Protein AF-A0A7Z7I8M0-F1 (afdb_monomer)

Mean predicted aligned error: 13.41 Å

pLDDT: mean 80.72, std 17.25, range [36.03, 98.5]

Organism: NCBI:txid1777142

Sequence (299 aa):
MRSMTKAKLLLRYRTDRFQHVYGLTEPGARWLDDHGVDAAASVRRVADMSNPEHSLWMHFITLACEVRGLTAHTESEALQYLNRDREPGAPVKQGFITVAARNRKRILRPDVLSYEADGVTWYEIDRSKRGADREASLAALTQRIGGKIATGEVLRRVVVHAKNERIQKRALAILRAQEKASDRPHSLTDRTFREIDEGIFEVWTEIEQRRPDGRIGIENRCVGHVIVQLLPTWLPKVRLDSKNKHPLTGCLSENYLPYRRPDALGTWPRPASPLLSVVTEATSQLSLYEAMGHPSSID

Nearest PDB structures (foldseek):
  6mrk-assembly1_A  TM=4.896E-01  e=2.038E+00  Drosophila melanogaster
  3cqr-assembly1_A  TM=4.345E-01  e=2.166E+00  Arabidopsis thaliana
  2as5-assembly2_M  TM=3.573E-01  e=1.251E+00  Homo sapiens
  3u0k-assembly1_B  TM=3.781E-01  e=3.987E+00  Entacmaea quadricolor

Solvent-accessible surface area (backbone atoms only — not comparable to full-atom values): 17079 Å² total; per-residue (Å²): 107,74,64,40,39,74,69,53,26,30,47,80,44,73,47,98,84,75,45,77,49,73,18,35,19,65,64,26,15,51,56,32,42,80,69,76,37,92,54,73,58,33,36,66,65,55,71,65,54,65,57,65,67,58,54,49,51,35,52,49,44,30,50,37,29,40,33,51,74,29,56,51,26,41,41,68,54,42,47,48,61,76,45,66,89,57,60,90,91,58,82,81,70,80,51,43,47,79,37,70,34,92,94,36,83,42,66,40,70,46,45,25,43,34,49,50,97,88,26,27,38,35,30,40,78,45,80,63,87,71,50,74,68,55,50,37,42,50,59,38,52,62,61,43,48,56,34,67,36,72,88,64,52,32,31,25,34,41,37,37,34,10,69,44,70,74,47,37,54,51,57,49,51,54,50,55,51,46,25,65,53,42,80,44,97,74,58,55,86,44,65,32,42,44,76,81,49,95,46,32,27,44,30,31,34,45,40,83,41,74,43,98,87,71,47,77,44,79,44,80,40,80,44,31,39,40,37,49,43,69,47,74,80,64,56,91,74,65,61,99,51,101,82,55,83,69,79,64,79,53,44,66,91,33,53,31,53,65,49,67,52,56,72,94,75,43,71,66,59,74,63,49,63,86,73,61,63,57,52,57,57,55,52,54,53,50,56,53,54,70,70,56,69,82,79,80,79,88,129

Radius of gyration: 25.75 Å; Cα contacts (8 Å, |Δi|>4): 457; chains: 1; bounding box: 60×89×68 Å

Foldseek 3Di:
DVVCVVVVQWDWDQALVRDIDIWGAPNVQVVCVVVVHHDDGCCCVVVVCPRVVLVVLLVVQCVLQVLLVKHKDAQVRVQCVLCVPPDPPDDRDPAKDWFQFPNDTDHDTARMWIADPQWIEGEAEASDDDDSRNLSVLLRVVFQQLHGISVGTGHAEYEYAYQDPVRLVSNVVSQVVQQVVLPDDDDQSTWHWDDPDVQKIFIKGWDFDQDPVRDTDTDIDGRHIYGRDYDPPCVVVDDPDPPDPDPCAQPQVFQQPVHNDPPVVPGRDRRDDPVVVVVVVVVVVVVVVVVPDDDDDDD

Secondary structure (DSSP, 8-state):
-HHHHHTTSEEEEE-TTSPEEEEEPHHHHHHHHTTT------HHHHHS---HHHHHHHHHHHHHHHTTT-EEEEHHHHHHHHTTTPPTTPPPP--SEEEEETTEEEEE--SEEEEETTEEEEEEEE-S---HHHHHHHHHHHTTTTSB-TTS-BEEEEEEEESSHHHHHHHHHHHHHHHHHHTS---TTS-EEEEEETTEEEEEEEEEEE-TTS-EEEEEEEEEEEEEEE--TTGGG---STT-----TTSTTSTTSSS---GGG-PPPPP--TTTHHHHHHHHHHHHHHHS--PPPP-

Structure (mmCIF, N/CA/C/O backbone):
data_AF-A0A7Z7I8M0-F1
#
_entry.id   AF-A0A7Z7I8M0-F1
#
loop_
_atom_site.group_PDB
_atom_site.id
_atom_site.type_symbol
_atom_site.label_atom_id
_atom_site.label_alt_id
_atom_site.label_comp_id
_atom_site.label_asym_id
_atom_site.label_entity_id
_atom_site.label_seq_id
_atom_site.pdbx_PDB_ins_code
_atom_site.Cartn_x
_atom_site.Cartn_y
_atom_site.Cartn_z
_atom_site.occupancy
_atom_site.B_iso_or_equiv
_atom_site.auth_seq_id
_atom_site.auth_comp_id
_atom_site.auth_asym_id
_atom_site.auth_atom_id
_atom_site.pdbx_PDB_model_num
ATOM 1 N N . MET A 1 1 ? 29.106 9.860 -26.513 1.00 71.69 1 MET A N 1
ATOM 2 C CA . MET A 1 1 ? 27.844 9.724 -25.735 1.00 71.69 1 MET A CA 1
ATOM 3 C C . MET A 1 1 ? 27.212 11.051 -25.302 1.00 71.69 1 MET A C 1
ATOM 5 O O . MET A 1 1 ? 26.116 11.337 -25.755 1.00 71.69 1 MET A O 1
ATOM 9 N N . ARG A 1 2 ? 27.838 11.890 -24.457 1.00 77.50 2 ARG A N 1
ATOM 10 C CA . ARG A 1 2 ? 27.199 13.124 -23.925 1.00 77.50 2 ARG A CA 1
ATOM 11 C C . ARG A 1 2 ? 26.863 14.164 -25.014 1.00 77.50 2 ARG A C 1
ATOM 13 O O . ARG A 1 2 ? 25.772 14.727 -25.003 1.00 77.50 2 ARG A O 1
ATOM 20 N N . SER A 1 3 ? 27.773 14.359 -25.970 1.00 84.94 3 SER A N 1
ATOM 21 C CA . SER A 1 3 ? 27.574 15.171 -27.181 1.00 84.94 3 SER A CA 1
ATOM 22 C C . SER A 1 3 ? 26.455 14.622 -28.072 1.00 84.94 3 SER A C 1
ATOM 24 O O . SER A 1 3 ? 25.584 15.373 -28.488 1.00 84.94 3 SER A O 1
ATOM 26 N N . MET A 1 4 ? 26.414 13.303 -28.273 1.00 84.19 4 MET A N 1
ATOM 27 C CA . MET A 1 4 ? 25.385 12.619 -29.071 1.00 84.19 4 MET A CA 1
ATOM 28 C C . MET A 1 4 ? 23.987 12.709 -28.439 1.00 84.19 4 MET A C 1
ATOM 30 O O . MET A 1 4 ? 23.000 12.873 -29.146 1.00 84.19 4 MET A O 1
ATOM 34 N N . THR A 1 5 ? 23.887 12.674 -27.105 1.00 84.38 5 THR A N 1
ATOM 35 C CA . THR A 1 5 ? 22.625 12.957 -26.400 1.00 84.38 5 THR A CA 1
ATOM 36 C C . THR A 1 5 ? 22.202 14.419 -26.570 1.00 84.38 5 THR A C 1
ATOM 38 O O . THR A 1 5 ? 21.027 14.687 -26.802 1.00 84.38 5 THR A O 1
ATOM 41 N N . LYS A 1 6 ? 23.144 15.375 -26.504 1.00 87.44 6 LYS A N 1
ATOM 42 C CA . LYS A 1 6 ? 22.865 16.803 -26.757 1.00 87.44 6 LYS A CA 1
ATOM 43 C C . LYS A 1 6 ? 22.389 17.039 -28.197 1.00 87.44 6 LYS A C 1
ATOM 45 O O . LYS A 1 6 ? 21.473 17.823 -28.408 1.00 87.44 6 LYS A O 1
ATOM 50 N N . ALA A 1 7 ? 22.962 16.310 -29.150 1.00 88.69 7 ALA A N 1
ATOM 51 C CA . ALA A 1 7 ? 22.575 16.311 -30.558 1.00 88.69 7 ALA A CA 1
ATOM 52 C C . ALA A 1 7 ? 21.305 15.487 -30.858 1.00 88.69 7 ALA A C 1
ATOM 54 O O . ALA A 1 7 ? 20.938 15.339 -32.016 1.00 88.69 7 ALA A O 1
ATOM 55 N N . LYS A 1 8 ? 20.625 14.943 -29.834 1.00 87.88 8 LYS A N 1
ATOM 56 C CA . LYS A 1 8 ? 19.408 14.116 -29.960 1.00 87.88 8 LYS A CA 1
ATOM 57 C C . LYS A 1 8 ? 19.570 12.848 -30.819 1.00 87.88 8 LYS A C 1
ATOM 59 O O . LYS A 1 8 ? 18.573 12.280 -31.255 1.00 87.88 8 LYS A O 1
ATOM 64 N N . LEU A 1 9 ? 20.798 12.360 -31.004 1.00 88.38 9 LEU A N 1
ATOM 65 C CA . LEU A 1 9 ? 21.087 11.083 -31.678 1.00 88.38 9 LEU A CA 1
ATOM 66 C C . LEU A 1 9 ? 20.881 9.882 -30.740 1.00 88.38 9 LEU A C 1
ATOM 68 O O . LEU A 1 9 ? 20.623 8.764 -31.174 1.00 88.38 9 LEU A O 1
ATOM 72 N N . LEU A 1 10 ? 20.982 10.115 -29.429 1.00 87.56 10 LEU A N 1
ATOM 73 C CA . LEU A 1 10 ? 20.769 9.106 -28.394 1.00 87.56 10 LEU A CA 1
ATOM 74 C C . LEU A 1 10 ? 19.801 9.620 -27.330 1.00 87.56 10 LEU A C 1
ATOM 76 O O . LEU A 1 10 ? 19.957 10.740 -26.838 1.00 87.56 10 LEU A O 1
ATOM 80 N N . LEU A 1 11 ? 18.880 8.768 -26.891 1.00 81.88 11 LEU A N 1
ATOM 81 C CA . LEU A 1 11 ? 18.091 8.971 -25.683 1.00 81.88 11 LEU A CA 1
ATOM 82 C C . LEU A 1 11 ? 18.804 8.304 -24.505 1.00 81.88 11 LEU A C 1
ATOM 84 O O . LEU A 1 11 ? 19.201 7.145 -24.586 1.00 81.88 11 LEU A O 1
ATOM 88 N N . ARG A 1 12 ? 18.982 9.029 -23.399 1.00 83.31 12 ARG A N 1
ATOM 89 C CA . ARG A 1 12 ? 19.668 8.517 -22.206 1.00 83.31 12 ARG A CA 1
ATOM 90 C C . ARG A 1 12 ? 18.664 8.171 -21.114 1.00 83.31 12 ARG A C 1
ATOM 92 O O . ARG A 1 12 ? 18.029 9.071 -20.568 1.00 83.31 12 ARG A O 1
ATOM 99 N N . TYR A 1 13 ? 18.642 6.909 -20.709 1.00 76.38 13 TYR A N 1
ATOM 100 C CA . TYR A 1 13 ? 17.961 6.423 -19.516 1.00 76.38 13 TYR A CA 1
ATOM 101 C C . TYR A 1 13 ? 18.978 6.167 -18.395 1.00 76.38 13 TYR A C 1
ATOM 103 O O . TYR A 1 13 ? 20.098 5.712 -18.638 1.00 76.38 13 TYR A O 1
ATOM 111 N N . ARG A 1 14 ? 18.624 6.493 -17.150 1.00 71.19 14 ARG A N 1
ATOM 112 C CA . ARG A 1 14 ? 19.438 6.167 -15.970 1.00 71.19 14 ARG A CA 1
ATOM 113 C C . ARG A 1 14 ? 18.695 5.107 -15.173 1.00 71.19 14 ARG A C 1
ATOM 115 O O . ARG A 1 14 ? 17.587 5.369 -14.719 1.00 71.19 14 ARG A O 1
ATOM 122 N N . THR A 1 15 ? 19.307 3.940 -15.009 1.00 58.19 15 THR A N 1
ATOM 123 C CA . THR A 1 15 ? 18.732 2.859 -14.206 1.00 58.19 15 THR A CA 1
ATOM 124 C C . THR A 1 15 ? 18.847 3.182 -12.719 1.00 58.19 15 THR A C 1
ATOM 126 O O . THR A 1 15 ? 19.664 4.009 -12.295 1.00 58.19 15 THR A O 1
ATOM 129 N N . ASP A 1 16 ? 18.076 2.475 -11.899 1.00 47.78 16 ASP A N 1
ATOM 130 C CA . ASP A 1 16 ? 18.126 2.621 -10.443 1.00 47.78 16 ASP A CA 1
ATOM 131 C C . ASP A 1 16 ? 19.428 2.079 -9.817 1.00 47.78 16 ASP A C 1
ATOM 133 O O . ASP A 1 16 ? 19.676 2.305 -8.633 1.00 47.78 16 ASP A O 1
ATOM 137 N N . ARG A 1 17 ? 20.276 1.392 -10.597 1.00 48.41 17 ARG A N 1
ATOM 138 C CA . ARG A 1 17 ? 21.664 1.041 -10.233 1.00 48.41 17 ARG A CA 1
ATOM 139 C C . ARG A 1 17 ? 22.677 2.091 -10.701 1.00 48.41 17 ARG A C 1
ATOM 141 O O . ARG A 1 17 ? 23.870 1.820 -10.754 1.00 48.41 17 ARG A O 1
ATOM 148 N N . PHE A 1 18 ? 22.202 3.280 -11.074 1.00 59.53 18 PHE A N 1
ATOM 149 C CA . PHE A 1 18 ? 22.998 4.394 -11.591 1.00 59.53 18 PHE A CA 1
ATOM 150 C C . PHE A 1 18 ? 23.741 4.115 -12.904 1.00 59.53 18 PHE A C 1
ATOM 152 O O . PHE A 1 18 ? 24.613 4.894 -13.287 1.00 59.53 18 PHE A O 1
ATOM 159 N N . GLN A 1 19 ? 23.366 3.060 -13.627 1.00 66.12 19 GLN A N 1
ATOM 160 C CA . GLN A 1 19 ? 23.912 2.779 -14.950 1.00 66.12 19 GLN A CA 1
ATOM 161 C C . GLN A 1 19 ? 23.196 3.628 -16.001 1.00 66.12 19 GLN A C 1
ATOM 163 O O . GLN A 1 19 ? 22.029 3.996 -15.843 1.00 66.12 19 GLN A O 1
ATOM 168 N N . HIS A 1 20 ? 23.900 3.948 -17.082 1.00 77.44 20 HIS A N 1
ATOM 169 C CA . HIS A 1 20 ? 23.337 4.683 -18.204 1.00 77.44 20 HIS A CA 1
ATOM 170 C C . HIS A 1 20 ? 23.062 3.730 -19.362 1.00 77.44 20 HIS A C 1
ATOM 172 O O . HIS A 1 20 ? 23.985 3.131 -19.902 1.00 77.44 20 HIS A O 1
ATOM 178 N N . VAL A 1 21 ? 21.789 3.620 -19.734 1.00 76.06 21 VAL A N 1
ATOM 179 C CA . VAL A 1 21 ? 21.344 2.914 -20.937 1.00 76.06 21 VAL A CA 1
ATOM 180 C C . VAL A 1 21 ? 21.064 3.966 -21.999 1.00 76.06 21 VAL A C 1
ATOM 182 O O . VAL A 1 21 ? 20.435 4.989 -21.717 1.00 76.06 21 VAL A O 1
ATOM 185 N N . TYR A 1 22 ? 21.560 3.743 -23.209 1.00 82.75 22 TYR A N 1
ATOM 186 C CA . TYR A 1 22 ? 21.387 4.662 -24.325 1.00 82.75 22 TYR A CA 1
ATOM 187 C C . TYR A 1 22 ? 20.589 3.973 -25.424 1.00 82.75 22 TYR A C 1
ATOM 189 O O . TYR A 1 22 ? 20.992 2.922 -25.907 1.00 82.75 22 TYR A O 1
ATOM 197 N N . GLY A 1 23 ? 19.461 4.570 -25.797 1.00 82.38 23 GLY A N 1
ATOM 198 C CA . GLY A 1 23 ? 18.667 4.159 -26.949 1.00 82.38 23 GLY A CA 1
ATOM 199 C C . GLY A 1 23 ? 19.020 5.000 -28.163 1.00 82.38 23 GLY A C 1
ATOM 200 O O . GLY A 1 23 ? 19.142 6.220 -28.053 1.00 82.38 23 GLY A O 1
ATOM 201 N N . LEU A 1 24 ? 19.172 4.356 -29.312 1.00 87.75 24 LEU A N 1
ATOM 202 C CA . LEU A 1 24 ? 19.416 5.014 -30.589 1.00 87.75 24 LEU A CA 1
ATOM 203 C C . LEU A 1 24 ? 18.117 5.642 -31.103 1.00 87.75 24 LEU A C 1
ATOM 205 O O . LEU A 1 24 ? 17.107 4.946 -31.234 1.00 87.75 24 LEU A O 1
ATOM 209 N N . THR A 1 25 ? 18.117 6.953 -31.344 1.00 86.94 25 THR A N 1
ATOM 210 C CA . THR A 1 25 ? 16.943 7.672 -31.866 1.00 86.94 25 THR A CA 1
ATOM 211 C C . THR A 1 25 ? 16.801 7.466 -33.370 1.00 86.94 25 THR A C 1
ATOM 213 O O . THR A 1 25 ? 17.745 7.031 -34.019 1.00 86.94 25 THR A O 1
ATOM 216 N N . GLU A 1 26 ? 15.639 7.785 -33.946 1.00 84.81 26 GLU A N 1
ATOM 217 C CA . GLU A 1 26 ? 15.485 7.810 -35.409 1.00 84.81 26 GLU A CA 1
ATOM 218 C C . GLU A 1 26 ? 16.520 8.731 -36.088 1.00 84.81 26 GLU A C 1
ATOM 220 O O . GLU A 1 26 ? 17.179 8.270 -37.018 1.00 84.81 26 GLU A O 1
ATOM 225 N N . PRO A 1 27 ? 16.774 9.968 -35.601 1.00 88.38 27 PRO A N 1
ATOM 226 C CA . PRO A 1 27 ? 17.900 10.773 -36.076 1.00 88.38 27 PRO A CA 1
ATOM 227 C C . PRO A 1 27 ? 19.269 10.103 -35.914 1.00 88.38 27 PRO A C 1
ATOM 229 O O . PRO A 1 27 ? 20.127 10.258 -36.773 1.00 88.38 27 PRO A O 1
ATOM 232 N N . GLY A 1 28 ? 19.490 9.365 -34.821 1.00 89.56 28 GLY A N 1
ATOM 233 C CA . GLY A 1 28 ? 20.740 8.640 -34.589 1.00 89.56 28 GLY A CA 1
ATOM 234 C C . GLY A 1 28 ? 20.948 7.462 -35.536 1.00 89.56 28 GLY A C 1
ATOM 235 O O . GLY A 1 28 ? 22.068 7.241 -35.978 1.00 89.56 28 GLY A O 1
ATOM 236 N N . ALA A 1 29 ? 19.879 6.734 -35.857 1.00 87.94 29 ALA A N 1
ATOM 237 C CA . ALA A 1 29 ? 19.892 5.647 -36.827 1.00 87.94 29 ALA A CA 1
ATOM 238 C C . ALA A 1 29 ? 20.196 6.163 -38.237 1.00 87.94 29 ALA A C 1
ATOM 240 O O . ALA A 1 29 ? 21.111 5.657 -38.870 1.00 87.94 29 ALA A O 1
ATOM 241 N N . ARG A 1 30 ? 19.528 7.241 -38.671 1.00 88.00 30 ARG A N 1
ATOM 242 C CA . ARG A 1 30 ? 19.831 7.891 -39.959 1.00 88.00 30 ARG A CA 1
ATOM 243 C C . ARG A 1 30 ? 21.262 8.414 -40.025 1.00 88.00 30 ARG A C 1
ATOM 245 O O . ARG A 1 30 ? 21.937 8.201 -41.013 1.00 88.00 30 ARG A O 1
ATOM 252 N N . TRP A 1 31 ? 21.749 9.031 -38.946 1.00 91.81 31 TRP A N 1
ATOM 253 C CA . TRP A 1 31 ? 23.135 9.498 -38.894 1.00 91.81 31 TRP A CA 1
ATOM 254 C C . TRP A 1 31 ? 24.143 8.351 -39.055 1.00 91.81 31 TRP A C 1
ATOM 256 O O . TRP A 1 31 ? 25.182 8.551 -39.669 1.00 91.81 31 TRP A O 1
ATOM 266 N N . LEU A 1 32 ? 23.861 7.164 -38.507 1.00 88.81 32 LEU A N 1
ATOM 267 C CA . LEU A 1 32 ? 24.715 5.985 -38.688 1.00 88.81 32 LEU A CA 1
ATOM 268 C C . LEU A 1 32 ? 24.636 5.435 -40.116 1.00 88.81 32 LEU A C 1
ATOM 270 O O . LEU A 1 32 ? 25.679 5.117 -40.684 1.00 88.81 32 LEU A O 1
ATOM 274 N N . ASP A 1 33 ? 23.439 5.406 -40.698 1.00 89.44 33 ASP A N 1
ATOM 275 C CA . ASP A 1 33 ? 23.203 4.979 -42.080 1.00 89.44 33 ASP A CA 1
ATOM 276 C C . ASP A 1 33 ? 23.952 5.878 -43.082 1.00 89.44 33 ASP A C 1
ATOM 278 O O . ASP A 1 33 ? 24.709 5.388 -43.918 1.00 89.44 33 ASP A O 1
ATOM 282 N N . ASP A 1 34 ? 23.894 7.202 -42.884 1.00 90.12 34 ASP A N 1
ATOM 283 C CA . ASP A 1 34 ? 24.659 8.200 -43.653 1.00 90.12 34 ASP A CA 1
ATOM 284 C C . ASP A 1 34 ? 26.186 7.981 -43.575 1.00 90.12 34 ASP A C 1
ATOM 286 O O . ASP A 1 34 ? 26.937 8.460 -44.424 1.00 90.12 34 ASP A O 1
ATOM 290 N N . HIS A 1 35 ? 26.660 7.266 -42.549 1.00 90.12 35 HIS A N 1
ATOM 291 C CA . HIS A 1 35 ? 28.070 6.926 -42.337 1.00 90.12 35 HIS A CA 1
ATOM 292 C C . HIS A 1 35 ? 28.366 5.438 -42.605 1.00 90.12 35 HIS A C 1
ATOM 294 O O . HIS A 1 35 ? 29.405 4.930 -42.178 1.00 90.12 35 HIS A O 1
ATOM 300 N N . GLY A 1 36 ? 27.479 4.742 -43.325 1.00 87.06 36 GLY A N 1
ATOM 301 C CA . GLY A 1 36 ? 27.677 3.369 -43.796 1.00 87.06 36 GLY A CA 1
ATOM 302 C C . GLY A 1 36 ? 27.457 2.286 -42.738 1.00 87.06 36 GLY A C 1
ATOM 303 O O . GLY A 1 36 ? 27.938 1.165 -42.905 1.00 87.06 36 GLY A O 1
ATOM 304 N N . VAL A 1 37 ? 26.767 2.605 -41.640 1.00 85.94 37 VAL A N 1
ATOM 305 C CA . VAL A 1 37 ? 26.436 1.661 -40.567 1.00 85.94 37 VAL A CA 1
ATOM 306 C C . VAL A 1 37 ? 24.924 1.465 -40.517 1.00 85.94 37 VAL A C 1
ATOM 308 O O . VAL A 1 37 ? 24.205 2.321 -40.003 1.00 85.94 37 VAL A O 1
ATOM 311 N N . ASP A 1 38 ? 24.454 0.309 -40.987 1.00 82.88 38 ASP A N 1
ATOM 312 C CA . ASP A 1 38 ? 23.041 -0.067 -40.888 1.00 82.88 38 ASP A CA 1
ATOM 313 C C . ASP A 1 38 ? 22.619 -0.159 -39.412 1.00 82.88 38 ASP A C 1
ATOM 315 O O . ASP A 1 38 ? 23.195 -0.904 -38.608 1.00 82.88 38 ASP A O 1
ATOM 319 N N . ALA A 1 39 ? 21.637 0.656 -39.031 1.00 81.12 39 ALA A N 1
ATOM 320 C CA . ALA A 1 39 ? 21.185 0.777 -37.659 1.00 81.12 39 ALA A CA 1
ATOM 321 C C . ALA A 1 39 ? 19.683 1.063 -37.582 1.00 81.12 39 ALA A C 1
ATOM 323 O O . ALA A 1 39 ? 19.137 1.896 -38.298 1.00 81.12 39 ALA A O 1
ATOM 324 N N . ALA A 1 40 ? 19.012 0.436 -36.613 1.00 80.25 40 ALA A N 1
ATOM 325 C CA . ALA A 1 40 ? 17.595 0.653 -36.346 1.00 80.25 40 ALA A CA 1
ATOM 326 C C . ALA A 1 40 ? 17.375 1.465 -35.062 1.00 80.25 40 ALA A C 1
ATOM 328 O O . ALA A 1 40 ? 18.029 1.248 -34.035 1.00 80.25 40 ALA A O 1
ATOM 329 N N . ALA A 1 41 ? 16.394 2.369 -35.089 1.00 78.56 41 ALA A N 1
ATOM 330 C CA . ALA A 1 41 ? 16.003 3.131 -33.910 1.00 78.56 41 ALA A CA 1
ATOM 331 C C . ALA A 1 41 ? 15.534 2.191 -32.780 1.00 78.56 41 ALA A C 1
ATOM 333 O O . ALA A 1 41 ? 14.645 1.359 -32.952 1.00 78.56 41 ALA A O 1
ATOM 334 N N . SER A 1 42 ? 16.110 2.354 -31.589 1.00 69.44 42 SER A N 1
ATOM 335 C CA . SER A 1 42 ? 15.793 1.581 -30.378 1.00 69.44 42 SER A CA 1
ATOM 336 C C . SER A 1 42 ? 15.139 2.429 -29.284 1.00 69.44 42 SER A C 1
ATOM 338 O O . SER A 1 42 ? 14.906 1.944 -28.177 1.00 69.44 42 SER A O 1
ATOM 340 N N . VAL A 1 43 ? 14.784 3.685 -29.590 1.00 57.88 43 VAL A N 1
ATOM 341 C CA . VAL A 1 43 ? 14.108 4.596 -28.651 1.00 57.88 43 VAL A CA 1
ATOM 342 C C . VAL A 1 43 ? 12.809 4.034 -28.112 1.00 57.88 43 VAL A C 1
ATOM 344 O O . VAL A 1 43 ? 12.607 4.178 -26.916 1.00 57.88 43 VAL A O 1
ATOM 347 N N . ARG A 1 44 ? 11.965 3.379 -28.923 1.00 52.72 44 ARG A N 1
ATOM 348 C CA . ARG A 1 44 ? 10.748 2.727 -28.404 1.00 52.72 44 ARG A CA 1
ATOM 349 C C . ARG A 1 44 ? 11.109 1.735 -27.306 1.00 52.72 44 ARG A C 1
ATOM 351 O O . ARG A 1 44 ? 10.716 1.931 -26.173 1.00 52.72 44 ARG A O 1
ATOM 358 N N . ARG A 1 45 ? 12.032 0.806 -27.571 1.00 53.38 45 ARG A N 1
ATOM 359 C CA . ARG A 1 45 ? 12.491 -0.176 -26.573 1.00 53.38 45 ARG A CA 1
ATOM 360 C C . ARG A 1 45 ? 13.062 0.473 -25.310 1.00 53.38 45 ARG A C 1
ATOM 362 O O . ARG A 1 45 ? 12.801 -0.029 -24.234 1.00 53.38 45 ARG A O 1
ATOM 369 N N . VAL A 1 46 ? 13.803 1.579 -25.416 1.00 47.34 46 VAL A N 1
ATOM 370 C CA . VAL A 1 46 ? 14.406 2.273 -24.256 1.00 47.34 46 VAL A CA 1
ATOM 371 C C . VAL A 1 46 ? 13.428 3.199 -23.520 1.00 47.34 46 VAL A C 1
ATOM 373 O O . VAL A 1 46 ? 13.568 3.396 -22.315 1.00 47.34 46 VAL A O 1
ATOM 376 N N . ALA A 1 47 ? 12.437 3.761 -24.210 1.00 49.28 47 ALA A N 1
ATOM 377 C CA . ALA A 1 47 ? 11.351 4.540 -23.617 1.00 49.28 47 ALA A CA 1
ATOM 378 C C . ALA A 1 47 ? 10.298 3.630 -22.959 1.00 49.28 47 ALA A C 1
ATOM 380 O O . ALA A 1 47 ? 9.773 3.976 -21.903 1.00 49.28 47 ALA A O 1
ATOM 381 N N . ASP A 1 48 ? 10.082 2.451 -23.543 1.00 46.47 48 ASP A N 1
ATOM 382 C CA . ASP A 1 48 ? 9.198 1.378 -23.080 1.00 46.47 48 ASP A CA 1
ATOM 383 C C . ASP A 1 48 ? 9.879 0.471 -22.042 1.00 46.47 48 ASP A C 1
ATOM 385 O O . ASP A 1 48 ? 9.261 -0.467 -21.543 1.00 46.47 48 ASP A O 1
ATOM 389 N N . MET A 1 49 ? 11.141 0.739 -21.671 1.00 47.56 49 MET A N 1
ATOM 390 C CA . MET A 1 49 ? 11.785 0.098 -20.522 1.00 47.56 49 MET A CA 1
ATOM 391 C C . MET A 1 49 ? 11.098 0.565 -19.229 1.00 47.56 49 MET A C 1
ATOM 393 O O . MET A 1 49 ? 11.598 1.413 -18.483 1.00 47.56 49 MET A O 1
ATOM 397 N N . SER A 1 50 ? 9.945 -0.039 -18.928 1.00 47.91 50 SER A N 1
ATOM 398 C CA . SER A 1 50 ? 9.444 -0.200 -17.568 1.00 47.91 50 SER A CA 1
ATOM 399 C C . SER A 1 50 ? 10.587 -0.776 -16.748 1.00 47.91 50 SER A C 1
ATOM 401 O O . SER A 1 50 ? 11.201 -1.758 -17.164 1.00 47.91 50 SER A O 1
ATOM 403 N N . ASN A 1 51 ? 10.946 -0.125 -15.637 1.00 53.06 51 ASN A N 1
ATOM 404 C CA . ASN A 1 51 ? 12.124 -0.534 -14.881 1.00 53.06 51 ASN A CA 1
ATOM 405 C C . ASN A 1 51 ? 12.007 -2.025 -14.535 1.00 53.06 51 ASN A C 1
ATOM 407 O O . ASN A 1 51 ? 11.152 -2.361 -13.709 1.00 53.06 51 ASN A O 1
ATOM 411 N N . PRO A 1 52 ? 12.872 -2.888 -15.096 1.00 59.69 52 PRO A N 1
ATOM 412 C CA . PRO A 1 52 ? 12.770 -4.325 -14.890 1.00 59.69 52 PRO A CA 1
ATOM 413 C C . PRO A 1 52 ? 12.859 -4.680 -13.407 1.00 59.69 52 PRO A C 1
ATOM 415 O O . PRO A 1 52 ? 12.268 -5.657 -12.975 1.00 59.69 52 PRO A O 1
ATOM 418 N N . GLU A 1 53 ? 13.530 -3.854 -12.598 1.00 70.25 53 GLU A N 1
ATOM 419 C CA . GLU A 1 53 ? 13.604 -4.050 -11.155 1.00 70.25 53 GLU A CA 1
ATOM 420 C C . GLU A 1 53 ? 12.266 -3.781 -10.446 1.00 70.25 53 GLU A C 1
ATOM 422 O O . GLU A 1 53 ? 11.903 -4.530 -9.548 1.00 70.25 53 GLU A O 1
ATOM 427 N N . HIS A 1 54 ? 11.512 -2.748 -10.844 1.00 76.81 54 HIS A N 1
ATOM 428 C CA . HIS A 1 54 ? 10.195 -2.457 -10.252 1.00 76.81 54 HIS A CA 1
ATOM 429 C C . HIS A 1 54 ? 9.202 -3.563 -10.579 1.00 76.81 54 HIS A C 1
ATOM 431 O O . HIS A 1 54 ? 8.551 -4.095 -9.686 1.00 76.81 54 HIS A O 1
ATOM 437 N N . SER A 1 55 ? 9.151 -3.949 -11.855 1.00 78.81 55 SER A N 1
ATOM 438 C CA . SER A 1 55 ? 8.318 -5.057 -12.306 1.00 78.81 55 SER A CA 1
ATOM 439 C C . SER A 1 55 ? 8.717 -6.353 -11.605 1.00 78.81 55 SER A C 1
ATOM 441 O O . SER A 1 55 ? 7.842 -7.074 -11.146 1.00 78.81 55 SER A O 1
ATOM 443 N N . LEU A 1 56 ? 10.013 -6.635 -11.443 1.00 82.31 56 LEU A N 1
ATOM 444 C CA . LEU A 1 56 ? 10.471 -7.817 -10.712 1.00 82.31 56 LEU A CA 1
ATOM 445 C C . LEU A 1 56 ? 9.980 -7.821 -9.258 1.00 82.31 56 LEU A C 1
ATOM 447 O O . LEU A 1 56 ? 9.475 -8.841 -8.802 1.00 82.31 56 LEU A O 1
ATOM 451 N N . TRP A 1 57 ? 10.068 -6.695 -8.544 1.00 86.06 57 TRP A N 1
ATOM 452 C CA . TRP A 1 57 ? 9.546 -6.606 -7.176 1.00 86.06 57 TRP A CA 1
ATOM 453 C C . TRP A 1 57 ? 8.025 -6.755 -7.114 1.00 86.06 57 TRP A C 1
ATOM 455 O O . TRP A 1 57 ? 7.520 -7.410 -6.209 1.00 86.06 57 TRP A O 1
ATOM 465 N N . MET A 1 58 ? 7.300 -6.207 -8.087 1.00 88.88 58 MET A N 1
ATOM 466 C CA . MET A 1 58 ? 5.847 -6.341 -8.193 1.00 88.88 58 MET A CA 1
ATOM 467 C C . MET A 1 58 ? 5.424 -7.806 -8.356 1.00 88.88 58 MET A C 1
ATOM 469 O O . MET A 1 58 ? 4.601 -8.302 -7.587 1.00 88.88 58 MET A O 1
ATOM 473 N N . HIS A 1 59 ? 6.044 -8.533 -9.288 1.00 89.44 59 HIS A N 1
ATOM 474 C CA . HIS A 1 59 ? 5.775 -9.963 -9.464 1.00 89.44 59 HIS A CA 1
ATOM 475 C C . HIS A 1 59 ? 6.237 -10.774 -8.249 1.00 89.44 59 HIS A C 1
A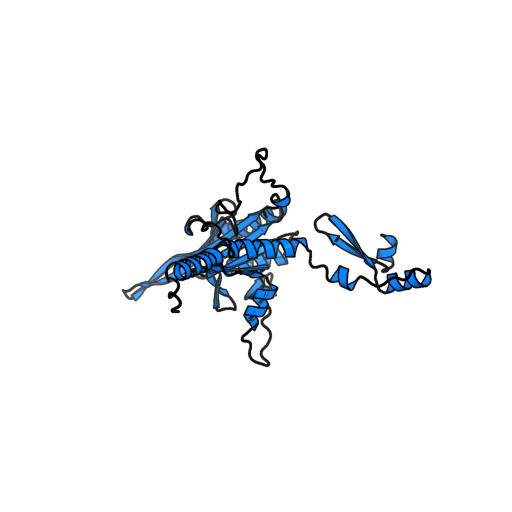TOM 477 O O . HIS A 1 59 ? 5.525 -11.669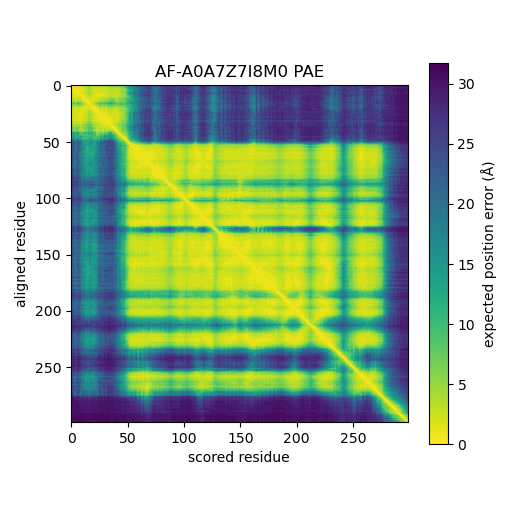 -7.812 1.00 89.44 59 HIS A O 1
ATOM 483 N N . PHE A 1 60 ? 7.382 -10.437 -7.647 1.00 88.50 60 PHE A N 1
ATOM 484 C CA . PHE A 1 60 ? 7.860 -11.103 -6.434 1.00 88.50 60 PHE A CA 1
ATOM 485 C C . PHE A 1 60 ? 6.863 -10.987 -5.274 1.00 88.50 60 PHE A C 1
ATOM 487 O O . PHE A 1 60 ? 6.572 -11.987 -4.627 1.00 88.50 60 PHE A O 1
ATOM 494 N N . ILE A 1 61 ? 6.319 -9.792 -5.018 1.00 92.19 61 ILE A N 1
ATOM 495 C CA . ILE A 1 61 ? 5.311 -9.594 -3.967 1.00 92.19 61 ILE A CA 1
ATOM 496 C C . ILE A 1 61 ? 4.007 -10.320 -4.309 1.00 92.19 61 ILE A C 1
ATOM 498 O O . ILE A 1 61 ? 3.424 -10.942 -3.427 1.00 92.19 61 ILE A O 1
ATOM 502 N N . THR A 1 62 ? 3.586 -10.304 -5.576 1.00 94.00 62 THR A N 1
ATOM 503 C CA . THR A 1 62 ? 2.404 -11.054 -6.040 1.00 94.00 62 THR A CA 1
ATOM 504 C C . THR A 1 62 ? 2.565 -12.549 -5.754 1.00 94.00 62 THR A C 1
ATOM 506 O O . THR A 1 62 ? 1.743 -13.129 -5.051 1.00 94.00 62 THR A O 1
ATOM 509 N N . LEU A 1 63 ? 3.692 -13.144 -6.158 1.00 90.50 63 LEU A N 1
ATOM 510 C CA . LEU A 1 63 ? 4.015 -14.543 -5.866 1.00 90.50 63 LEU A CA 1
ATOM 511 C C . LEU A 1 63 ? 4.100 -14.810 -4.358 1.00 90.50 63 LEU A C 1
ATOM 513 O O . LEU A 1 63 ? 3.624 -15.837 -3.889 1.00 90.50 63 LEU A O 1
ATOM 517 N N . ALA A 1 64 ? 4.678 -13.890 -3.578 1.00 89.88 64 ALA A N 1
ATOM 518 C CA . ALA A 1 64 ? 4.748 -14.016 -2.124 1.00 89.88 64 ALA A CA 1
ATOM 519 C C . ALA A 1 64 ? 3.357 -14.035 -1.465 1.00 89.88 64 ALA A C 1
ATOM 521 O O . ALA A 1 64 ? 3.179 -14.706 -0.451 1.00 89.88 64 ALA A O 1
ATOM 522 N N . CYS A 1 65 ? 2.376 -13.325 -2.025 1.00 92.56 65 CYS A N 1
ATOM 523 C CA . CYS A 1 65 ? 0.977 -13.423 -1.612 1.00 92.56 65 CYS A CA 1
ATOM 524 C C . CYS A 1 65 ? 0.383 -14.791 -1.986 1.00 92.56 65 CYS A C 1
ATOM 526 O O . CYS A 1 65 ? -0.208 -15.454 -1.135 1.00 92.56 65 CYS A O 1
ATOM 528 N N . GLU A 1 66 ? 0.576 -15.238 -3.226 1.00 91.19 66 GLU A N 1
ATOM 529 C CA . GLU A 1 66 ? 0.001 -16.488 -3.743 1.00 91.19 66 GLU A CA 1
ATOM 530 C C . GLU A 1 66 ? 0.511 -17.728 -3.011 1.00 91.19 66 GLU A C 1
ATOM 532 O O . GLU A 1 66 ? -0.281 -18.576 -2.606 1.00 91.19 66 GLU A O 1
ATOM 537 N N . VAL A 1 67 ? 1.817 -17.813 -2.731 1.00 86.88 67 VAL A N 1
ATOM 538 C CA . VAL A 1 67 ? 2.376 -18.936 -1.953 1.00 86.88 67 VAL A CA 1
ATOM 539 C C . VAL A 1 67 ? 1.850 -18.972 -0.516 1.00 86.88 67 VAL A C 1
ATOM 541 O O . VAL A 1 67 ? 1.936 -20.009 0.137 1.00 86.88 67 VAL A O 1
ATOM 544 N N . ARG A 1 68 ? 1.300 -17.860 -0.008 1.00 87.62 68 ARG A N 1
ATOM 545 C CA . ARG A 1 68 ? 0.610 -17.772 1.292 1.00 87.62 68 ARG A CA 1
ATOM 546 C C . ARG A 1 68 ? -0.896 -18.040 1.191 1.00 87.62 68 ARG A C 1
ATOM 548 O O . ARG A 1 68 ? -1.594 -17.888 2.190 1.00 87.62 68 ARG A O 1
ATOM 555 N N . GLY A 1 69 ? -1.386 -18.435 0.016 1.00 88.56 69 GLY A N 1
ATOM 556 C CA . GLY A 1 69 ? -2.791 -18.750 -0.238 1.00 88.56 69 GLY A CA 1
ATOM 557 C C . GLY A 1 69 ? -3.673 -17.530 -0.499 1.00 88.56 69 GLY A C 1
ATOM 558 O O . GLY A 1 69 ? -4.893 -17.643 -0.414 1.00 88.56 69 GLY A O 1
ATOM 559 N N . LEU A 1 70 ? -3.092 -16.363 -0.787 1.00 92.75 70 LEU A N 1
ATOM 560 C CA . LEU A 1 70 ? -3.863 -15.171 -1.134 1.00 92.75 70 LEU A CA 1
ATOM 561 C C . LEU A 1 70 ? -4.068 -15.075 -2.643 1.00 92.75 70 LEU A C 1
ATOM 563 O O . LEU A 1 70 ? -3.174 -15.394 -3.421 1.00 92.75 70 LEU A O 1
ATOM 567 N N . THR A 1 71 ? -5.206 -14.526 -3.060 1.00 95.00 71 THR A N 1
ATOM 568 C CA . THR A 1 71 ? -5.342 -14.019 -4.432 1.00 95.00 71 THR A CA 1
ATOM 569 C C . THR A 1 71 ? -4.645 -12.667 -4.516 1.00 95.00 71 THR A C 1
ATOM 571 O O . THR A 1 71 ? -4.906 -11.792 -3.686 1.00 95.00 71 THR A O 1
ATOM 574 N N . ALA A 1 72 ? -3.763 -12.484 -5.496 1.00 96.19 72 ALA A N 1
ATOM 575 C CA . ALA A 1 72 ? -3.075 -11.223 -5.722 1.00 96.19 72 ALA A CA 1
ATOM 576 C C . ALA A 1 72 ? -2.957 -10.904 -7.213 1.00 96.19 72 ALA A C 1
ATOM 578 O O . ALA A 1 72 ? -2.916 -11.795 -8.053 1.00 96.19 72 ALA A O 1
ATOM 579 N N . HIS A 1 73 ? -2.906 -9.614 -7.526 1.00 95.00 73 HIS A N 1
ATOM 580 C CA . HIS A 1 73 ? -2.819 -9.101 -8.886 1.00 95.00 73 HIS A CA 1
ATOM 581 C C . HIS A 1 73 ? -1.807 -7.962 -8.944 1.00 95.00 73 HIS A C 1
ATOM 583 O O . HIS A 1 73 ? -1.817 -7.067 -8.093 1.00 95.00 73 HIS A O 1
ATOM 589 N N . THR A 1 74 ? -0.974 -7.954 -9.979 1.00 93.88 74 THR A N 1
ATOM 590 C CA . THR A 1 74 ? -0.177 -6.779 -10.357 1.00 93.88 74 THR A CA 1
ATOM 591 C C . THR A 1 74 ? -1.086 -5.613 -10.769 1.00 93.88 74 THR A C 1
ATOM 593 O O . THR A 1 74 ? -2.267 -5.819 -11.052 1.00 93.88 74 THR A O 1
ATOM 596 N N . GLU A 1 75 ? -0.563 -4.382 -10.868 1.00 89.31 75 GLU A N 1
ATOM 597 C CA . GLU A 1 75 ? -1.349 -3.208 -11.307 1.00 89.31 75 GLU A CA 1
ATOM 598 C C . GLU A 1 75 ? -2.163 -3.500 -12.580 1.00 89.31 75 GLU A C 1
ATOM 600 O O . GLU A 1 75 ? -3.354 -3.188 -12.659 1.00 89.31 75 GLU A O 1
ATOM 605 N N . SER A 1 76 ? -1.520 -4.106 -13.582 1.00 85.69 76 SER A N 1
ATOM 606 C CA . SER A 1 76 ? -2.135 -4.348 -14.890 1.00 85.69 76 SER A CA 1
ATOM 607 C C . SER A 1 76 ? -3.258 -5.380 -14.808 1.00 85.69 76 SER A C 1
ATOM 609 O O . SER A 1 76 ? -4.342 -5.138 -15.337 1.00 85.69 76 SER A O 1
ATOM 611 N N . GLU A 1 77 ? -3.033 -6.489 -14.107 1.00 90.94 77 GLU A N 1
ATOM 612 C CA . GLU A 1 77 ? -4.042 -7.534 -13.890 1.00 90.94 77 GLU A CA 1
ATOM 613 C C . GLU A 1 77 ? -5.205 -7.008 -13.046 1.00 90.94 77 GLU A C 1
ATOM 615 O O . GLU A 1 77 ? -6.368 -7.235 -13.375 1.00 90.94 77 GLU A O 1
ATOM 620 N N . ALA A 1 78 ? -4.913 -6.219 -12.010 1.00 91.81 78 ALA A N 1
ATOM 621 C CA . ALA A 1 78 ? -5.928 -5.611 -11.164 1.00 91.81 78 ALA A CA 1
ATOM 622 C C . ALA A 1 78 ? -6.810 -4.646 -11.979 1.00 91.81 78 ALA A C 1
ATOM 624 O O . ALA A 1 78 ? -8.034 -4.653 -11.842 1.00 91.81 78 ALA A O 1
ATOM 625 N N . LEU A 1 79 ? -6.224 -3.828 -12.863 1.00 89.62 79 LEU A N 1
ATOM 626 C CA . LEU A 1 79 ? -6.984 -2.938 -13.749 1.00 89.62 79 LEU A CA 1
ATOM 627 C C . LEU A 1 79 ? -7.824 -3.698 -14.781 1.00 89.62 79 LEU A C 1
ATOM 629 O O . LEU A 1 79 ? -8.929 -3.249 -15.100 1.00 89.62 79 LEU A O 1
ATOM 633 N N . GLN A 1 80 ? -7.318 -4.818 -15.303 1.00 90.12 80 GLN A N 1
ATOM 634 C CA . GLN A 1 80 ? -8.087 -5.703 -16.180 1.00 90.12 80 GLN A CA 1
ATOM 635 C C . GLN A 1 80 ? -9.282 -6.285 -15.425 1.00 90.12 80 GLN A C 1
ATOM 637 O O . GLN A 1 80 ? -10.411 -6.151 -15.892 1.00 90.12 80 GLN A O 1
ATOM 642 N N . TYR A 1 81 ? -9.056 -6.819 -14.223 1.00 89.81 81 TYR A N 1
ATOM 643 C CA . TYR A 1 81 ? -10.108 -7.339 -13.352 1.00 89.81 81 TYR A CA 1
ATOM 644 C C . TYR A 1 81 ? -11.170 -6.275 -13.036 1.00 89.81 81 TYR A C 1
ATOM 646 O O . TYR A 1 81 ? -12.362 -6.506 -13.220 1.00 89.81 81 TYR A O 1
ATOM 654 N N . LEU A 1 82 ? -10.745 -5.058 -12.674 1.00 91.56 82 LEU A N 1
ATOM 655 C CA . LEU A 1 82 ? -11.625 -3.921 -12.376 1.00 91.56 82 LEU A CA 1
ATOM 656 C C . LEU A 1 82 ? -12.554 -3.535 -13.543 1.00 91.56 82 LEU A C 1
ATOM 658 O O . LEU A 1 82 ? -13.612 -2.938 -13.322 1.00 91.56 82 LEU A O 1
ATOM 662 N N . ASN A 1 83 ? -12.142 -3.827 -14.777 1.00 90.75 83 ASN A N 1
ATOM 663 C CA . ASN A 1 83 ? -12.857 -3.472 -16.000 1.00 90.75 83 ASN A CA 1
ATOM 664 C C . ASN A 1 83 ? -13.430 -4.687 -16.750 1.00 90.75 83 ASN A C 1
ATOM 666 O O . ASN A 1 83 ? -13.946 -4.492 -17.850 1.00 90.75 83 ASN A O 1
ATOM 670 N N . ARG A 1 84 ? -13.345 -5.904 -16.192 1.00 89.50 84 ARG A N 1
ATOM 671 C CA . ARG A 1 84 ? -13.756 -7.148 -16.863 1.00 89.50 84 ARG A CA 1
ATOM 672 C C . ARG A 1 84 ? -15.232 -7.128 -17.253 1.00 89.50 84 ARG A C 1
ATOM 674 O O . ARG A 1 84 ? -15.563 -7.378 -18.404 1.00 89.50 84 ARG A O 1
ATOM 681 N N . ASP A 1 85 ? -16.083 -6.747 -16.307 1.00 87.56 85 ASP A N 1
ATOM 682 C CA . ASP A 1 85 ? -17.543 -6.768 -16.451 1.00 87.56 85 ASP A CA 1
ATOM 683 C C . ASP A 1 85 ? -18.080 -5.361 -16.790 1.00 87.56 85 ASP A C 1
ATOM 685 O O . ASP A 1 85 ? -19.142 -4.937 -16.339 1.00 87.56 85 ASP A O 1
ATOM 689 N N . ARG A 1 86 ? -17.284 -4.567 -17.522 1.00 90.25 86 ARG A N 1
ATOM 690 C CA . ARG A 1 86 ? -17.653 -3.201 -17.903 1.00 90.25 86 ARG A CA 1
ATOM 691 C C . ARG A 1 86 ? -18.630 -3.230 -19.076 1.00 90.25 86 ARG A C 1
ATOM 693 O O . ARG A 1 86 ? -18.290 -3.727 -20.146 1.00 90.25 86 ARG A O 1
ATOM 700 N N . GLU A 1 87 ? -19.771 -2.571 -18.902 1.00 88.12 87 GLU A N 1
ATOM 701 C CA . GLU A 1 87 ? -20.754 -2.375 -19.969 1.00 88.12 87 GLU A CA 1
ATOM 702 C C . GLU A 1 87 ? -20.140 -1.745 -21.238 1.00 88.12 87 GLU A C 1
ATOM 704 O O . GLU A 1 87 ? -19.298 -0.832 -21.145 1.00 88.12 87 GLU A O 1
ATOM 709 N N . PRO A 1 88 ? -20.567 -2.176 -22.439 1.00 85.75 88 PRO A N 1
ATOM 710 C CA . PRO A 1 88 ? -20.177 -1.538 -23.689 1.00 85.75 88 PRO A CA 1
ATOM 711 C C . PRO A 1 88 ? -20.482 -0.032 -23.668 1.00 85.75 88 PRO A C 1
ATOM 713 O O . PRO A 1 88 ? -21.591 0.394 -23.367 1.00 85.75 88 PRO A O 1
ATOM 716 N N . GLY A 1 89 ? -19.479 0.796 -23.971 1.00 86.56 89 GLY A N 1
ATOM 717 C CA . GLY A 1 89 ? -19.607 2.260 -23.974 1.00 86.56 89 GLY A CA 1
ATOM 718 C C . GLY A 1 89 ? -19.432 2.950 -22.614 1.00 86.56 89 GLY A C 1
ATOM 719 O O . GLY A 1 89 ? -19.252 4.168 -22.583 1.00 86.56 89 GLY A O 1
ATOM 720 N N . ALA A 1 90 ? -19.397 2.217 -21.496 1.00 87.94 90 ALA A N 1
ATOM 721 C CA . ALA A 1 90 ? -19.094 2.813 -20.195 1.00 87.94 90 ALA A CA 1
ATOM 722 C C . ALA A 1 90 ? -17.610 3.240 -20.094 1.00 87.94 90 ALA A C 1
ATOM 724 O O . ALA A 1 90 ? -16.729 2.579 -20.659 1.00 87.94 90 ALA A O 1
ATOM 725 N N . PRO A 1 91 ? -17.296 4.331 -19.361 1.00 88.06 91 PRO A N 1
ATOM 726 C CA . PRO A 1 91 ? -15.929 4.824 -19.237 1.00 88.06 91 PRO A CA 1
ATOM 727 C C . PRO A 1 91 ? -15.029 3.815 -18.514 1.00 88.06 91 PRO A C 1
ATOM 729 O O . PRO A 1 91 ? -15.409 3.217 -17.507 1.00 88.06 91 PRO A O 1
ATOM 732 N N . VAL A 1 92 ? -13.798 3.663 -19.008 1.00 88.31 92 VAL A N 1
ATOM 733 C CA . VAL A 1 92 ? -12.790 2.778 -18.408 1.00 88.31 92 VAL A CA 1
ATOM 734 C C . VAL A 1 92 ? -12.411 3.289 -17.019 1.00 88.31 92 VAL A C 1
ATOM 736 O O . VAL A 1 92 ? -11.940 4.423 -16.879 1.00 88.31 92 VAL A O 1
ATOM 739 N N . LYS A 1 93 ? -12.545 2.444 -15.993 1.00 89.88 93 LYS A N 1
ATOM 740 C CA . LYS A 1 93 ? -12.090 2.763 -14.638 1.00 89.88 93 LYS A CA 1
ATOM 741 C C . LYS A 1 93 ? -10.564 2.828 -14.622 1.00 89.88 93 LYS A C 1
ATOM 743 O O . LYS A 1 93 ? -9.885 1.856 -14.940 1.00 89.88 93 LYS A O 1
ATOM 748 N N . GLN A 1 94 ? -10.036 3.986 -14.230 1.00 89.44 94 GLN A N 1
ATOM 749 C CA . GLN A 1 94 ? -8.602 4.292 -14.243 1.00 89.44 94 GLN A CA 1
ATOM 750 C C . GLN A 1 94 ? -7.898 4.010 -12.905 1.00 89.44 94 GLN A C 1
ATOM 752 O O . GLN A 1 94 ? -6.774 4.466 -12.723 1.00 89.44 94 GLN A O 1
ATOM 757 N N . GLY A 1 95 ? -8.532 3.329 -11.952 1.00 91.81 95 GLY A N 1
ATOM 758 C CA . GLY A 1 95 ? -7.932 2.974 -10.664 1.00 91.81 95 GLY A CA 1
ATOM 759 C C . GLY A 1 95 ? -8.971 2.750 -9.569 1.00 91.81 95 GLY A C 1
ATOM 760 O O . GLY A 1 95 ? -10.171 2.711 -9.835 1.00 91.81 95 GLY A O 1
ATOM 761 N N . PHE A 1 96 ? -8.495 2.595 -8.336 1.00 95.12 96 PHE A N 1
ATOM 762 C CA . PHE A 1 96 ? -9.262 1.951 -7.265 1.00 95.12 96 PHE A CA 1
ATOM 763 C C . PHE A 1 96 ? -9.755 2.908 -6.188 1.00 95.12 96 PHE A C 1
ATOM 765 O O . PHE A 1 96 ? -10.804 2.679 -5.589 1.00 95.12 96 PHE A O 1
ATOM 772 N N . ILE A 1 97 ? -9.002 3.975 -5.928 1.00 95.75 97 ILE A N 1
ATOM 773 C CA . ILE A 1 97 ? -9.315 4.950 -4.886 1.00 95.75 97 ILE A CA 1
ATOM 774 C C . ILE A 1 97 ? -9.120 6.340 -5.457 1.00 95.75 97 ILE A C 1
ATOM 776 O O . ILE A 1 97 ? -8.094 6.638 -6.062 1.00 95.75 97 ILE A O 1
ATOM 780 N N . THR A 1 98 ? -10.099 7.209 -5.234 1.00 94.69 98 THR A N 1
ATOM 781 C CA . THR A 1 98 ? -9.960 8.624 -5.556 1.00 94.69 98 THR A CA 1
ATOM 782 C C . THR A 1 98 ? -9.682 9.422 -4.293 1.00 94.69 98 THR A C 1
ATOM 784 O O . THR A 1 98 ? -10.440 9.335 -3.330 1.00 94.69 98 THR A O 1
ATOM 787 N N . VAL A 1 99 ? -8.610 10.210 -4.304 1.00 92.56 99 VAL A N 1
ATOM 788 C CA . VAL A 1 99 ? -8.181 11.039 -3.173 1.00 92.56 99 VAL A CA 1
ATOM 789 C C . VAL A 1 99 ? -8.029 12.500 -3.577 1.00 92.56 99 VAL A C 1
ATOM 791 O O . VAL A 1 99 ? -7.758 12.806 -4.739 1.00 92.56 99 VAL A O 1
ATOM 794 N N . ALA A 1 100 ? -8.152 13.407 -2.611 1.00 88.25 100 ALA A N 1
ATOM 795 C CA . ALA A 1 100 ? -7.709 14.787 -2.757 1.00 88.25 100 ALA A CA 1
ATOM 796 C C . ALA A 1 100 ? -6.287 14.915 -2.188 1.00 88.25 100 ALA A C 1
ATOM 798 O O . ALA A 1 100 ? -6.079 14.763 -0.989 1.00 88.25 100 ALA A O 1
ATOM 799 N N . ALA A 1 101 ? -5.301 15.186 -3.044 1.00 81.69 101 ALA A N 1
ATOM 800 C CA . ALA A 1 101 ? -3.909 15.380 -2.646 1.00 81.69 101 ALA A CA 1
ATOM 801 C C . ALA A 1 101 ? -3.410 16.735 -3.166 1.00 81.69 101 ALA A C 1
ATOM 803 O O . ALA A 1 101 ? -3.380 16.963 -4.377 1.00 81.69 101 ALA A O 1
ATOM 804 N N . ARG A 1 102 ? -3.025 17.640 -2.252 1.00 79.00 102 ARG A N 1
ATOM 805 C CA . ARG A 1 102 ? -2.576 19.020 -2.558 1.00 79.00 102 ARG A CA 1
ATOM 806 C C . ARG A 1 102 ? -3.539 19.753 -3.508 1.00 79.00 102 ARG A C 1
ATOM 808 O O . ARG A 1 102 ? -3.124 20.276 -4.539 1.00 79.00 102 ARG A O 1
ATOM 815 N N . ASN A 1 103 ? -4.832 19.730 -3.179 1.00 75.94 103 ASN A N 1
ATOM 816 C CA . ASN A 1 103 ? -5.927 20.348 -3.944 1.00 75.94 103 ASN A CA 1
ATOM 817 C C . ASN A 1 103 ? -6.149 19.775 -5.354 1.00 75.94 103 ASN A C 1
ATOM 819 O O . ASN A 1 103 ? -6.821 20.391 -6.178 1.00 75.94 103 ASN A O 1
ATOM 823 N N . ARG A 1 104 ? -5.611 18.587 -5.651 1.00 84.50 104 ARG A N 1
ATOM 824 C CA . ARG A 1 104 ? -5.885 17.865 -6.896 1.00 84.50 104 ARG A CA 1
ATOM 825 C C . ARG A 1 104 ? -6.546 16.533 -6.593 1.00 84.50 104 ARG A C 1
ATOM 827 O O . ARG A 1 104 ? -6.057 15.763 -5.767 1.00 84.50 104 ARG A O 1
ATOM 834 N N . LYS A 1 105 ? -7.633 16.249 -7.304 1.00 90.19 105 LYS A N 1
ATOM 835 C CA . LYS A 1 105 ? -8.256 14.928 -7.312 1.00 90.19 105 LYS A CA 1
ATOM 836 C C . LYS A 1 105 ? -7.334 13.970 -8.067 1.00 90.19 105 LYS A C 1
ATOM 838 O O . LYS A 1 105 ? -6.951 14.251 -9.201 1.00 90.19 105 LYS A O 1
ATOM 843 N N . ARG A 1 106 ? -6.945 12.867 -7.435 1.00 89.69 106 ARG A N 1
ATOM 844 C CA . ARG A 1 106 ? -6.107 11.821 -8.031 1.00 89.69 106 ARG A CA 1
ATOM 845 C C . ARG A 1 106 ? -6.795 10.480 -7.904 1.00 89.69 106 ARG A C 1
ATOM 847 O O . ARG A 1 106 ? -7.325 10.163 -6.845 1.00 89.69 106 ARG A O 1
ATOM 854 N N . ILE A 1 107 ? -6.750 9.703 -8.977 1.00 91.75 107 ILE A N 1
ATOM 855 C CA . ILE A 1 107 ? -7.158 8.303 -8.973 1.00 91.75 107 ILE A CA 1
ATOM 856 C C . ILE A 1 107 ? -5.884 7.487 -8.768 1.00 91.75 107 ILE A C 1
ATOM 858 O O . ILE A 1 107 ? -4.948 7.596 -9.558 1.00 91.75 107 ILE A O 1
ATOM 862 N N . LEU A 1 108 ? -5.824 6.744 -7.669 1.00 93.81 108 LEU A N 1
ATOM 863 C CA . LEU A 1 108 ? -4.672 5.948 -7.272 1.00 93.81 108 LEU A CA 1
ATOM 864 C C . LEU A 1 108 ? -4.803 4.511 -7.777 1.00 93.81 108 LEU A C 1
ATOM 866 O O . LEU A 1 108 ? -5.913 3.983 -7.931 1.00 93.81 108 LEU A O 1
ATOM 870 N N . ARG A 1 109 ? -3.647 3.889 -8.000 1.00 93.69 109 ARG A N 1
ATOM 871 C CA . ARG A 1 109 ? -3.493 2.503 -8.436 1.00 93.69 109 ARG A CA 1
ATOM 872 C C . ARG A 1 109 ? -2.419 1.831 -7.583 1.00 93.69 109 ARG A C 1
ATOM 874 O O . ARG A 1 109 ? -1.419 2.495 -7.312 1.00 93.69 109 ARG A O 1
ATOM 881 N N . PRO A 1 110 ? -2.640 0.588 -7.146 1.00 94.38 110 PRO A N 1
ATOM 882 C CA . PRO A 1 110 ? -1.635 -0.178 -6.428 1.00 94.38 110 PRO A CA 1
ATOM 883 C C . PRO A 1 110 ? -0.574 -0.709 -7.390 1.00 94.38 110 PRO A C 1
ATOM 885 O O . PRO A 1 110 ? -0.885 -0.956 -8.553 1.00 94.38 110 PRO A O 1
ATOM 888 N N . ASP A 1 111 ? 0.633 -0.976 -6.888 1.00 93.56 111 ASP A N 1
ATOM 889 C CA . ASP A 1 111 ? 1.587 -1.816 -7.622 1.00 93.56 111 ASP A CA 1
ATOM 890 C C . ASP A 1 111 ? 1.140 -3.286 -7.576 1.00 93.56 111 ASP A C 1
ATOM 892 O O . ASP A 1 111 ? 1.162 -3.984 -8.587 1.00 93.56 111 ASP A O 1
ATOM 896 N N . VAL A 1 112 ? 0.694 -3.746 -6.401 1.00 96.75 112 VAL A N 1
ATOM 897 C CA . VAL A 1 112 ? 0.069 -5.062 -6.200 1.00 96.75 112 VAL A CA 1
ATOM 898 C C . VAL A 1 112 ? -1.167 -4.895 -5.326 1.00 96.75 112 VAL A C 1
ATOM 900 O O . VAL A 1 112 ? -1.164 -4.109 -4.376 1.00 96.75 112 VAL A O 1
ATOM 903 N N . LEU A 1 113 ? -2.219 -5.645 -5.628 1.00 97.56 113 LEU A N 1
ATOM 904 C CA . LEU A 1 113 ? -3.430 -5.735 -4.822 1.00 97.56 113 LEU A CA 1
ATOM 905 C C . LEU A 1 113 ? -3.629 -7.189 -4.400 1.00 97.56 113 LEU A C 1
ATOM 907 O O . LEU A 1 113 ? -3.633 -8.059 -5.265 1.00 97.56 113 LEU A O 1
ATOM 911 N N . SER A 1 114 ? -3.788 -7.464 -3.105 1.00 97.62 114 SER A N 1
ATOM 912 C CA . SER A 1 114 ? -4.124 -8.809 -2.622 1.00 97.62 114 SER A CA 1
ATOM 913 C C . SER A 1 114 ? -5.387 -8.820 -1.772 1.00 97.62 114 SER A C 1
ATOM 915 O O . SER A 1 114 ? -5.787 -7.801 -1.200 1.00 97.62 114 SER A O 1
ATOM 917 N N . TYR A 1 115 ? -6.019 -9.986 -1.711 1.00 96.44 115 TYR A N 1
ATOM 918 C CA . TYR A 1 115 ? -7.305 -10.194 -1.063 1.00 96.44 115 TYR A CA 1
ATOM 919 C C . TYR A 1 115 ? -7.147 -11.163 0.105 1.00 96.44 115 TYR A C 1
ATOM 921 O O . TYR A 1 115 ? -6.702 -12.298 -0.065 1.00 96.44 115 TYR A O 1
ATOM 929 N N . GLU A 1 116 ? -7.533 -10.701 1.290 1.00 93.81 116 GLU A N 1
ATOM 930 C CA . GLU A 1 116 ? -7.649 -11.496 2.511 1.00 93.81 116 GLU A CA 1
ATOM 931 C C . GLU A 1 116 ? -9.117 -11.560 2.951 1.00 93.81 116 GLU A C 1
ATOM 933 O O . GLU A 1 116 ? -9.950 -10.767 2.505 1.00 93.81 116 GLU A O 1
ATOM 938 N N . ALA A 1 117 ? -9.437 -12.482 3.862 1.00 92.44 117 ALA A N 1
ATOM 939 C CA . ALA A 1 117 ? -10.805 -12.700 4.337 1.00 92.44 117 ALA A CA 1
ATOM 940 C C . ALA A 1 117 ? -11.454 -11.447 4.961 1.00 92.44 117 ALA A C 1
ATOM 942 O O . ALA A 1 117 ? -12.667 -11.270 4.884 1.00 92.44 117 ALA A O 1
ATOM 943 N N . ASP A 1 118 ? -10.663 -10.560 5.567 1.00 93.75 118 ASP A N 1
ATOM 944 C CA . ASP A 1 118 ? -11.123 -9.318 6.196 1.00 93.75 118 ASP A CA 1
ATOM 945 C C . ASP A 1 118 ? -11.109 -8.100 5.251 1.00 93.75 118 ASP A C 1
ATOM 947 O O . ASP A 1 118 ? -11.649 -7.043 5.607 1.00 93.75 118 ASP A O 1
ATOM 951 N N . GLY A 1 119 ? -10.523 -8.229 4.054 1.00 96.38 119 GLY A N 1
ATOM 952 C CA . GLY A 1 119 ? -10.488 -7.200 3.015 1.00 96.38 119 GLY A CA 1
ATOM 953 C C . GLY A 1 119 ? -9.152 -7.112 2.272 1.00 96.38 119 GLY A C 1
ATOM 954 O O . GLY A 1 119 ? -8.315 -8.009 2.318 1.00 96.38 119 GLY A O 1
ATOM 955 N N . VAL A 1 120 ? -8.928 -5.991 1.592 1.00 97.94 120 VAL A N 1
ATOM 956 C CA . VAL A 1 120 ? -7.857 -5.829 0.598 1.00 97.94 120 VAL A CA 1
ATOM 957 C C . VAL A 1 120 ? -6.578 -5.237 1.191 1.00 97.94 120 VAL A C 1
ATOM 959 O O . VAL A 1 120 ? -6.639 -4.286 1.979 1.00 97.94 120 VAL A O 1
ATOM 962 N N . THR A 1 121 ? -5.424 -5.783 0.789 1.00 98.38 121 THR A N 1
ATOM 963 C CA . THR A 1 121 ? -4.089 -5.203 1.013 1.00 98.38 121 THR A CA 1
ATOM 964 C C . THR A 1 121 ? -3.594 -4.512 -0.253 1.00 98.38 121 THR A C 1
ATOM 966 O O . THR A 1 121 ? -3.494 -5.118 -1.318 1.00 98.38 121 THR A O 1
ATOM 969 N N . TRP A 1 122 ? -3.248 -3.235 -0.120 1.00 98.31 122 TRP A N 1
ATOM 970 C CA . TRP A 1 122 ? -2.650 -2.408 -1.162 1.00 98.31 122 TRP A CA 1
ATOM 971 C C . TRP A 1 122 ? -1.138 -2.344 -0.984 1.00 98.31 122 TRP A C 1
ATOM 973 O O . TRP A 1 122 ? -0.677 -1.889 0.060 1.00 98.31 122 TRP A O 1
ATOM 983 N N . TYR A 1 123 ? -0.361 -2.713 -1.998 1.00 97.62 123 TYR A N 1
ATOM 984 C CA . TYR A 1 123 ? 1.098 -2.639 -1.948 1.00 97.62 123 TYR A CA 1
ATOM 985 C C . TYR A 1 123 ? 1.628 -1.505 -2.829 1.00 97.62 123 TYR A C 1
ATOM 987 O O . TYR A 1 123 ? 1.215 -1.331 -3.976 1.00 97.62 123 TYR A O 1
ATOM 995 N N . GLU A 1 124 ? 2.583 -0.762 -2.280 1.00 94.50 124 GLU A N 1
ATOM 996 C CA . GLU A 1 124 ? 3.340 0.313 -2.918 1.00 94.50 124 GLU A CA 1
ATOM 997 C C . GLU A 1 124 ? 4.831 -0.027 -2.855 1.00 94.50 124 GLU A C 1
ATOM 999 O O . GLU A 1 124 ? 5.422 -0.113 -1.777 1.00 94.50 124 GLU A O 1
ATOM 1004 N N . ILE A 1 125 ? 5.470 -0.180 -4.004 1.00 90.31 125 ILE A N 1
ATOM 1005 C CA . ILE A 1 125 ? 6.892 -0.477 -4.135 1.00 90.31 125 ILE A CA 1
ATOM 1006 C C . ILE A 1 125 ? 7.626 0.842 -4.369 1.00 90.31 125 ILE A C 1
ATOM 1008 O O . ILE A 1 125 ? 7.732 1.372 -5.477 1.00 90.31 125 ILE A O 1
ATOM 1012 N N . ASP A 1 126 ? 8.158 1.410 -3.290 1.00 81.19 126 ASP A N 1
ATOM 1013 C CA . ASP A 1 126 ? 8.823 2.702 -3.337 1.00 81.19 126 ASP A CA 1
ATOM 1014 C C . ASP A 1 126 ? 10.325 2.569 -3.617 1.00 81.19 126 ASP A C 1
ATOM 1016 O O . ASP A 1 126 ? 11.147 2.178 -2.781 1.00 81.19 126 ASP A O 1
ATOM 1020 N N . ARG A 1 127 ? 10.687 2.944 -4.841 1.00 63.28 127 ARG A N 1
ATOM 1021 C CA . ARG A 1 127 ? 12.041 2.839 -5.403 1.00 63.28 127 ARG A CA 1
ATOM 1022 C C . ARG A 1 127 ? 12.751 4.175 -5.597 1.00 63.28 127 ARG A C 1
ATOM 1024 O O . ARG A 1 127 ? 13.899 4.186 -6.038 1.00 63.28 127 ARG A O 1
ATOM 1031 N N . SER A 1 128 ? 12.114 5.315 -5.305 1.00 57.25 128 SER A N 1
ATOM 1032 C CA . SER A 1 128 ? 12.698 6.623 -5.643 1.00 57.25 128 SER A CA 1
ATOM 1033 C C . SER A 1 128 ? 12.390 7.724 -4.634 1.00 57.25 128 SER A C 1
ATOM 1035 O O . SER A 1 128 ? 11.554 7.599 -3.748 1.00 57.25 128 SER A O 1
ATOM 1037 N N . LYS A 1 129 ? 13.074 8.863 -4.780 1.00 56.66 129 LYS A N 1
ATOM 1038 C CA . LYS A 1 129 ? 12.771 10.074 -4.016 1.00 56.66 129 LYS A CA 1
ATOM 1039 C C . LYS A 1 129 ? 11.336 10.510 -4.363 1.00 56.66 129 LYS A C 1
ATOM 1041 O O . LYS A 1 129 ? 11.141 11.185 -5.369 1.00 56.66 129 LYS A O 1
ATOM 1046 N N . ARG A 1 130 ? 10.332 10.140 -3.547 1.00 62.00 130 ARG A N 1
ATOM 1047 C CA . ARG A 1 130 ? 8.969 10.696 -3.647 1.00 62.00 130 ARG A CA 1
ATOM 1048 C C . ARG A 1 130 ? 9.054 12.221 -3.759 1.00 62.00 130 ARG A C 1
ATOM 1050 O O . ARG A 1 130 ? 9.708 12.858 -2.932 1.00 62.00 130 ARG A O 1
ATOM 1057 N N . GLY A 1 131 ? 8.467 12.792 -4.807 1.00 69.62 131 GLY A N 1
ATOM 1058 C CA . GLY A 1 131 ? 8.158 14.220 -4.828 1.00 69.62 131 GLY A CA 1
ATOM 1059 C C . GLY A 1 131 ? 6.996 14.498 -3.875 1.00 69.62 131 GLY A C 1
ATOM 1060 O O . GLY A 1 131 ? 6.244 13.576 -3.562 1.00 69.62 131 GLY A O 1
ATOM 1061 N N . ALA A 1 132 ? 6.821 15.750 -3.456 1.00 78.19 132 ALA A N 1
ATOM 1062 C CA . ALA A 1 132 ? 5.779 16.147 -2.500 1.00 78.19 132 ALA A CA 1
ATOM 1063 C C . ALA A 1 132 ? 4.366 15.649 -2.883 1.00 78.19 132 ALA A C 1
ATOM 1065 O O . ALA A 1 132 ? 3.557 15.316 -2.025 1.00 78.19 132 ALA A O 1
ATOM 1066 N N . ASP A 1 133 ? 4.079 15.515 -4.179 1.00 82.00 133 ASP A N 1
ATOM 1067 C CA . ASP A 1 133 ? 2.813 14.970 -4.675 1.00 82.00 133 ASP A CA 1
ATOM 1068 C C . ASP A 1 133 ? 2.613 13.479 -4.357 1.00 82.00 133 ASP A C 1
ATOM 1070 O O . ASP A 1 133 ? 1.500 13.058 -4.043 1.00 82.00 133 ASP A O 1
ATOM 1074 N N . ARG A 1 134 ? 3.678 12.669 -4.427 1.00 81.31 134 ARG A N 1
ATOM 1075 C CA . ARG A 1 134 ? 3.633 11.238 -4.076 1.00 81.31 134 ARG A CA 1
ATOM 1076 C C . ARG A 1 134 ? 3.559 11.027 -2.569 1.00 81.31 134 ARG A C 1
ATOM 1078 O O . ARG A 1 134 ? 2.977 10.040 -2.134 1.00 81.31 134 ARG A O 1
ATOM 1085 N N . GLU A 1 135 ? 4.147 11.931 -1.790 1.00 89.50 135 GLU A N 1
ATOM 1086 C CA . GLU A 1 135 ? 4.031 11.925 -0.327 1.00 89.50 135 GLU A CA 1
ATOM 1087 C C . GLU A 1 135 ? 2.600 12.265 0.096 1.00 89.50 135 GLU A C 1
ATOM 1089 O O . GLU A 1 135 ? 1.991 11.520 0.856 1.00 89.50 135 GLU A O 1
ATOM 1094 N N . ALA A 1 136 ? 2.015 13.316 -0.487 1.00 90.94 136 ALA A N 1
ATOM 1095 C CA . ALA A 1 136 ? 0.620 13.674 -0.246 1.00 90.94 136 ALA A CA 1
ATOM 1096 C C . ALA A 1 136 ? -0.362 12.587 -0.713 1.00 90.94 136 ALA A C 1
ATOM 1098 O O . ALA A 1 136 ? -1.380 12.369 -0.067 1.00 90.94 136 ALA A O 1
ATOM 1099 N N . SER A 1 137 ? -0.060 11.892 -1.815 1.00 91.56 137 SER A N 1
ATOM 1100 C CA . SER A 1 137 ? -0.887 10.772 -2.286 1.00 91.56 137 SER A CA 1
ATOM 1101 C C . SER A 1 137 ? -0.827 9.579 -1.331 1.00 91.56 137 SER A C 1
ATOM 1103 O O . SER A 1 137 ? -1.866 8.984 -1.076 1.00 91.56 137 SER A O 1
ATOM 1105 N N . LEU A 1 138 ? 0.348 9.264 -0.764 1.00 93.56 138 LEU A N 1
ATOM 1106 C CA . LEU A 1 138 ? 0.482 8.220 0.259 1.00 93.56 138 LEU A CA 1
ATOM 1107 C C . LEU A 1 138 ? -0.302 8.588 1.523 1.00 93.56 138 LEU A C 1
ATOM 1109 O O . LEU A 1 138 ? -1.106 7.790 1.986 1.00 93.56 138 LEU A O 1
ATOM 1113 N N . ALA A 1 139 ? -0.129 9.811 2.030 1.00 95.00 139 ALA A N 1
ATOM 1114 C CA . ALA A 1 139 ? -0.872 10.293 3.191 1.00 95.00 139 ALA A CA 1
ATOM 1115 C C . ALA A 1 139 ? -2.394 10.244 2.961 1.00 95.00 139 ALA A C 1
ATOM 1117 O O . ALA A 1 139 ? -3.155 9.843 3.837 1.00 95.00 139 ALA A O 1
ATOM 1118 N N . ALA A 1 140 ? -2.854 10.631 1.770 1.00 95.25 140 ALA A N 1
ATOM 1119 C CA . ALA A 1 140 ? -4.271 10.582 1.442 1.00 95.25 140 ALA A CA 1
ATOM 1120 C C . ALA A 1 140 ? -4.782 9.146 1.234 1.00 95.25 140 ALA A C 1
ATOM 1122 O O . ALA A 1 140 ? -5.934 8.874 1.549 1.00 95.25 140 ALA A O 1
ATOM 1123 N N . LEU A 1 141 ? -3.951 8.227 0.729 1.00 96.75 141 LEU A N 1
ATOM 1124 C CA . LEU A 1 141 ? -4.281 6.805 0.594 1.00 96.75 141 LEU A CA 1
ATOM 1125 C C . LEU A 1 141 ? -4.497 6.149 1.962 1.00 96.75 141 LEU A C 1
ATOM 1127 O O . LEU A 1 141 ? -5.497 5.462 2.150 1.00 96.75 141 LEU A O 1
ATOM 1131 N N . THR A 1 142 ? -3.600 6.373 2.923 1.00 97.06 142 THR A N 1
ATOM 1132 C CA . THR A 1 142 ? -3.695 5.754 4.257 1.00 97.06 142 THR A CA 1
ATOM 1133 C C . THR A 1 142 ? -4.933 6.216 5.023 1.00 97.06 142 THR A C 1
ATOM 1135 O O . THR A 1 142 ? -5.577 5.420 5.698 1.00 97.06 142 THR A O 1
ATOM 1138 N N . GLN A 1 143 ? -5.363 7.461 4.814 1.00 96.31 143 GLN A N 1
ATOM 1139 C CA . GLN A 1 143 ? -6.630 7.999 5.329 1.00 96.31 143 GLN A CA 1
ATOM 1140 C C . GLN A 1 143 ? -7.881 7.302 4.753 1.00 96.31 143 GLN A C 1
ATOM 1142 O O . GLN A 1 143 ? -8.986 7.488 5.256 1.00 96.31 143 GLN A O 1
ATOM 1147 N N . ARG A 1 144 ? -7.749 6.493 3.691 1.00 96.88 144 ARG A N 1
ATOM 1148 C CA . ARG A 1 144 ? -8.859 5.719 3.103 1.00 96.88 144 ARG A CA 1
ATOM 1149 C C . ARG A 1 144 ? -8.991 4.310 3.672 1.00 96.88 144 ARG A C 1
ATOM 1151 O O . ARG A 1 144 ? -9.948 3.624 3.312 1.00 96.88 144 ARG A O 1
ATOM 1158 N N . ILE A 1 145 ? -8.084 3.881 4.551 1.00 97.94 145 ILE A N 1
ATOM 1159 C CA . ILE A 1 145 ? -8.183 2.587 5.237 1.00 97.94 145 ILE A CA 1
ATOM 1160 C C . ILE A 1 145 ? -9.515 2.506 6.005 1.00 97.94 145 ILE A C 1
ATOM 1162 O O . ILE A 1 145 ? -10.024 3.499 6.527 1.00 97.94 145 ILE A O 1
ATOM 1166 N N . GLY A 1 146 ? -10.148 1.336 5.991 1.00 96.44 146 GLY A N 1
ATOM 1167 C CA . GLY A 1 146 ? -11.514 1.108 6.467 1.00 96.44 146 GLY A CA 1
ATOM 1168 C C . GLY A 1 146 ? -12.615 1.504 5.474 1.00 96.44 146 GLY A C 1
ATOM 1169 O O . GLY A 1 146 ? -13.780 1.196 5.707 1.00 96.44 146 GLY A O 1
ATOM 1170 N N . GLY A 1 147 ? -12.282 2.177 4.369 1.00 95.75 147 GLY A N 1
ATOM 1171 C CA . GLY A 1 147 ? -13.220 2.520 3.297 1.00 95.75 147 GLY A CA 1
ATOM 1172 C C . GLY A 1 147 ? -13.261 1.477 2.177 1.00 95.75 147 GLY A C 1
ATOM 1173 O O . GLY A 1 147 ? -12.326 0.699 2.005 1.00 95.75 147 GLY A O 1
ATOM 1174 N N . LYS A 1 148 ? -14.336 1.485 1.379 1.00 97.19 148 LYS A N 1
ATOM 1175 C CA . LYS A 1 148 ? -14.451 0.636 0.182 1.00 97.19 148 LYS A CA 1
ATOM 1176 C C . LYS A 1 148 ? -13.609 1.167 -0.982 1.00 97.19 148 LYS A C 1
ATOM 1178 O O . LYS A 1 148 ? -13.535 2.382 -1.189 1.00 97.19 148 LYS A O 1
ATOM 1183 N N . ILE A 1 149 ? -13.025 0.257 -1.757 1.00 96.31 149 ILE A N 1
ATOM 1184 C CA . ILE A 1 149 ? -12.354 0.552 -3.033 1.00 96.31 149 ILE A CA 1
ATOM 1185 C C . ILE A 1 149 ? -13.311 0.339 -4.217 1.00 96.31 149 ILE A C 1
ATOM 1187 O O . ILE A 1 149 ? -14.452 -0.078 -4.034 1.00 96.31 149 ILE A O 1
ATOM 1191 N N . ALA A 1 150 ? -12.870 0.631 -5.443 1.00 94.00 150 ALA A N 1
ATOM 1192 C CA . ALA A 1 150 ? -13.715 0.579 -6.644 1.00 94.00 150 ALA A CA 1
ATOM 1193 C C . ALA A 1 150 ? -14.316 -0.803 -6.982 1.00 94.00 150 ALA A C 1
ATOM 1195 O O . ALA A 1 150 ? -15.261 -0.862 -7.774 1.00 94.00 150 ALA A O 1
ATOM 1196 N N . THR A 1 151 ? -13.777 -1.884 -6.414 1.00 91.31 151 THR A N 1
ATOM 1197 C CA . THR A 1 151 ? -14.298 -3.259 -6.512 1.00 91.31 151 THR A CA 1
ATOM 1198 C C . THR A 1 151 ? -15.295 -3.608 -5.390 1.00 91.31 151 THR A C 1
ATOM 1200 O O . THR A 1 151 ? -16.008 -4.596 -5.491 1.00 91.31 151 THR A O 1
ATOM 1203 N N . GLY A 1 152 ? -15.456 -2.740 -4.381 1.00 93.44 152 GLY A N 1
ATOM 1204 C CA . GLY A 1 152 ? -16.462 -2.856 -3.317 1.00 93.44 152 GLY A CA 1
ATOM 1205 C C . GLY A 1 152 ? -15.942 -3.421 -1.992 1.00 93.44 152 GLY A C 1
ATOM 1206 O O . GLY A 1 152 ? -16.580 -3.214 -0.955 1.00 93.44 152 GLY A O 1
ATOM 1207 N N . GLU A 1 153 ? -14.779 -4.065 -1.996 1.00 96.56 153 GLU A N 1
ATOM 1208 C CA . GLU A 1 153 ? -14.095 -4.568 -0.808 1.00 96.56 153 GLU A CA 1
ATOM 1209 C C . GLU A 1 153 ? -13.498 -3.424 0.019 1.00 96.56 153 GLU A C 1
ATOM 1211 O O . GLU A 1 153 ? -13.231 -2.324 -0.474 1.00 96.56 153 GLU A O 1
ATOM 1216 N N . VAL A 1 154 ? -13.281 -3.685 1.307 1.00 97.88 154 VAL A N 1
ATOM 1217 C CA . VAL A 1 154 ? -12.710 -2.713 2.244 1.00 97.88 154 VAL A CA 1
ATOM 1218 C C . VAL A 1 154 ? -11.187 -2.711 2.133 1.00 97.88 154 VAL A C 1
ATOM 1220 O O . VAL A 1 154 ? -10.561 -3.763 2.247 1.00 97.88 154 VAL A O 1
ATOM 1223 N N . LEU A 1 155 ? -10.581 -1.532 1.973 1.00 98.50 155 LEU A N 1
ATOM 1224 C CA . LEU A 1 155 ? -9.139 -1.355 2.126 1.00 98.50 155 LEU A CA 1
ATOM 1225 C C . LEU A 1 155 ? -8.778 -1.545 3.598 1.00 98.50 155 LEU A C 1
ATOM 1227 O O . LEU A 1 155 ? -9.109 -0.705 4.433 1.00 98.50 155 LEU A O 1
ATOM 1231 N N . ARG A 1 156 ? -8.084 -2.631 3.919 1.00 97.88 156 ARG A N 1
ATOM 1232 C CA . ARG A 1 156 ? -7.681 -2.950 5.292 1.00 97.88 156 ARG A CA 1
ATOM 1233 C C . ARG A 1 156 ? -6.221 -2.652 5.554 1.00 97.88 156 ARG A C 1
ATOM 1235 O O . ARG A 1 156 ? -5.874 -2.283 6.670 1.00 97.88 156 ARG A O 1
ATOM 1242 N N . ARG A 1 157 ? -5.359 -2.808 4.554 1.00 98.06 157 ARG A N 1
ATOM 1243 C CA . ARG A 1 157 ? -3.916 -2.648 4.738 1.00 98.06 157 ARG A CA 1
ATOM 1244 C C . ARG A 1 157 ? -3.303 -1.859 3.593 1.00 98.06 157 ARG A C 1
ATOM 1246 O O . ARG A 1 157 ? -3.662 -2.066 2.437 1.00 98.06 157 ARG A O 1
ATOM 1253 N N . VAL A 1 158 ? -2.358 -0.983 3.922 1.00 98.38 158 VAL A N 1
ATOM 1254 C CA . VAL A 1 158 ? -1.447 -0.357 2.955 1.00 98.38 158 VAL A CA 1
ATOM 1255 C C . VAL A 1 158 ? -0.026 -0.753 3.329 1.00 98.38 158 VAL A C 1
ATOM 1257 O O . VAL A 1 158 ? 0.433 -0.457 4.426 1.00 98.38 158 VAL A O 1
ATOM 1260 N N . VAL A 1 159 ? 0.677 -1.418 2.422 1.00 97.81 159 VAL A N 1
ATOM 1261 C CA . VAL A 1 159 ? 2.052 -1.880 2.608 1.00 97.81 159 VAL A CA 1
ATOM 1262 C C . VAL A 1 159 ? 2.967 -1.075 1.699 1.00 97.81 159 VAL A C 1
ATOM 1264 O O . VAL A 1 159 ? 2.809 -1.082 0.483 1.00 97.81 159 VAL A O 1
ATOM 1267 N N . VAL A 1 160 ? 3.957 -0.401 2.274 1.00 96.06 160 VAL A N 1
ATOM 1268 C CA . VAL A 1 160 ? 5.002 0.314 1.545 1.00 96.06 160 VAL A CA 1
ATOM 1269 C C . VAL A 1 160 ? 6.303 -0.470 1.643 1.00 96.06 160 VAL A C 1
ATOM 1271 O O . VAL A 1 160 ? 6.945 -0.528 2.692 1.00 96.06 160 VAL A O 1
ATOM 1274 N N . HIS A 1 161 ? 6.725 -1.026 0.516 1.00 93.19 161 HIS A N 1
ATOM 1275 C CA . HIS A 1 161 ? 8.017 -1.667 0.363 1.00 93.19 161 HIS A CA 1
ATOM 1276 C C . HIS A 1 161 ? 9.063 -0.650 -0.091 1.00 93.19 161 HIS A C 1
ATOM 1278 O O . HIS A 1 161 ? 9.106 -0.245 -1.251 1.00 93.19 161 HIS A O 1
ATOM 1284 N N . ALA A 1 162 ? 9.933 -0.236 0.823 1.00 89.06 162 ALA A N 1
ATOM 1285 C CA . ALA A 1 162 ? 10.997 0.715 0.544 1.00 89.06 162 ALA A CA 1
ATOM 1286 C C . ALA A 1 162 ? 12.265 0.014 0.041 1.00 89.06 162 ALA A C 1
ATOM 1288 O O . ALA A 1 162 ? 12.794 -0.893 0.679 1.00 89.06 162 ALA A O 1
ATOM 1289 N N . LYS A 1 163 ? 12.838 0.484 -1.069 1.00 81.94 163 LYS A N 1
ATOM 1290 C CA . LYS A 1 163 ? 14.081 -0.092 -1.617 1.00 81.94 163 LYS A CA 1
ATOM 1291 C C . LYS A 1 163 ? 15.308 0.082 -0.712 1.00 81.94 163 LYS A C 1
ATOM 1293 O O . LYS A 1 163 ? 16.256 -0.692 -0.797 1.00 81.94 163 LYS A O 1
ATOM 1298 N N . ASN A 1 164 ? 15.336 1.133 0.100 1.00 80.88 164 ASN A N 1
ATOM 1299 C CA . ASN A 1 164 ? 16.435 1.427 1.015 1.00 80.88 164 ASN A CA 1
ATOM 1300 C C . ASN A 1 164 ? 15.942 2.237 2.218 1.00 80.88 164 ASN A C 1
ATOM 1302 O O . ASN A 1 164 ? 14.863 2.833 2.180 1.00 80.88 164 ASN A O 1
ATOM 1306 N N . GLU A 1 165 ? 16.779 2.321 3.250 1.00 85.38 165 GLU A N 1
ATOM 1307 C CA . GLU A 1 165 ? 16.463 3.028 4.495 1.00 85.38 165 GLU A CA 1
ATOM 1308 C C . GLU A 1 165 ? 16.110 4.498 4.286 1.00 85.38 165 GLU A C 1
ATOM 1310 O O . GLU A 1 165 ? 15.271 5.044 4.993 1.00 85.38 165 GLU A O 1
ATOM 1315 N N . ARG A 1 166 ? 16.735 5.175 3.315 1.00 85.19 166 ARG A N 1
ATOM 1316 C CA . ARG A 1 166 ? 16.426 6.583 3.045 1.00 85.19 166 ARG A CA 1
ATOM 1317 C C . ARG A 1 166 ? 14.976 6.743 2.595 1.00 85.19 166 ARG A C 1
ATOM 1319 O O . ARG A 1 166 ? 14.319 7.698 3.000 1.00 85.19 166 ARG A O 1
ATOM 1326 N N . ILE A 1 167 ? 14.496 5.855 1.728 1.00 85.44 167 ILE A N 1
ATOM 1327 C CA . ILE A 1 167 ? 13.105 5.856 1.270 1.00 85.44 167 ILE A CA 1
ATOM 1328 C C . ILE A 1 167 ? 12.183 5.451 2.423 1.00 85.44 167 ILE A C 1
ATOM 1330 O O . ILE A 1 167 ? 11.197 6.141 2.672 1.00 85.44 167 ILE A O 1
ATOM 1334 N N . GLN A 1 168 ? 12.557 4.417 3.181 1.00 90.00 168 GLN A N 1
ATOM 1335 C CA . GLN A 1 168 ? 11.807 3.950 4.348 1.00 90.00 168 GLN A CA 1
ATOM 1336 C C . GLN A 1 168 ? 11.600 5.077 5.367 1.00 90.00 168 GLN A C 1
ATOM 1338 O O . GLN A 1 168 ? 10.466 5.401 5.700 1.00 90.00 168 GLN A O 1
ATOM 1343 N N . LYS A 1 169 ? 12.677 5.760 5.777 1.00 92.31 169 LYS A N 1
ATOM 1344 C CA . LYS A 1 169 ? 12.647 6.892 6.717 1.00 92.31 169 LYS A CA 1
ATOM 1345 C C . LYS A 1 169 ? 11.717 8.014 6.256 1.00 92.31 169 LYS A C 1
ATOM 1347 O O . LYS A 1 169 ? 11.089 8.657 7.089 1.00 92.31 169 LYS A O 1
ATOM 1352 N N . ARG A 1 170 ? 11.588 8.248 4.944 1.00 91.38 170 ARG A N 1
ATOM 1353 C CA . ARG A 1 170 ? 10.645 9.246 4.409 1.00 91.38 170 ARG A CA 1
ATOM 1354 C C . ARG A 1 170 ? 9.194 8.787 4.499 1.00 91.38 170 ARG A C 1
ATOM 1356 O O . ARG A 1 170 ? 8.354 9.588 4.887 1.00 91.38 170 ARG A O 1
ATOM 1363 N N . ALA A 1 171 ? 8.902 7.530 4.168 1.00 93.56 171 ALA A N 1
ATOM 1364 C CA . ALA A 1 171 ? 7.562 6.973 4.347 1.00 93.56 171 ALA A CA 1
ATOM 1365 C C . ALA A 1 171 ? 7.154 6.981 5.832 1.00 93.56 171 ALA A C 1
ATOM 1367 O O . ALA A 1 171 ? 6.076 7.467 6.162 1.00 93.56 171 ALA A O 1
ATOM 1368 N N . LEU A 1 172 ? 8.058 6.569 6.727 1.00 96.31 172 LEU A N 1
ATOM 1369 C CA . LEU A 1 172 ? 7.855 6.641 8.178 1.00 96.31 172 LEU A CA 1
ATOM 1370 C C . LEU A 1 172 ? 7.614 8.074 8.658 1.00 96.31 172 LEU A C 1
ATOM 1372 O O . LEU A 1 172 ? 6.708 8.303 9.447 1.00 96.31 172 LEU A O 1
ATOM 1376 N N . ALA A 1 173 ? 8.373 9.055 8.161 1.00 95.94 173 ALA A N 1
ATOM 1377 C CA . ALA A 1 173 ? 8.174 10.456 8.533 1.00 95.94 173 ALA A CA 1
ATOM 1378 C C . ALA A 1 173 ? 6.770 10.973 8.169 1.00 95.94 173 ALA A C 1
ATOM 1380 O O . ALA A 1 173 ? 6.206 11.767 8.917 1.00 95.94 173 ALA A O 1
ATOM 1381 N N . ILE A 1 174 ? 6.192 10.513 7.053 1.00 95.06 174 ILE A N 1
ATOM 1382 C CA . ILE A 1 174 ? 4.817 10.857 6.663 1.00 95.06 174 ILE A CA 1
ATOM 1383 C C . ILE A 1 174 ? 3.816 10.260 7.656 1.00 95.06 174 ILE A C 1
ATOM 1385 O O . ILE A 1 174 ? 2.929 10.975 8.114 1.00 95.06 174 ILE A O 1
ATOM 1389 N N . LEU A 1 175 ? 3.965 8.982 8.013 1.00 96.75 175 LEU A N 1
ATOM 1390 C CA . LEU A 1 175 ? 3.038 8.298 8.924 1.00 96.75 175 LEU A CA 1
ATOM 1391 C C . LEU A 1 175 ? 3.143 8.817 10.358 1.00 96.75 175 LEU A C 1
ATOM 1393 O O . LEU A 1 175 ? 2.124 9.127 10.962 1.00 96.75 175 LEU A O 1
ATOM 1397 N N . ARG A 1 176 ? 4.358 9.046 10.861 1.00 97.56 176 ARG A N 1
ATOM 1398 C CA . ARG A 1 176 ? 4.585 9.673 12.174 1.00 97.56 176 ARG A CA 1
ATOM 1399 C C . ARG A 1 176 ? 4.039 11.098 12.239 1.00 97.56 176 ARG A C 1
ATOM 1401 O O . ARG A 1 176 ? 3.601 11.554 13.290 1.00 97.56 176 ARG A O 1
ATOM 1408 N N . ALA A 1 177 ? 4.024 11.819 11.115 1.00 96.50 177 ALA A N 1
ATOM 1409 C CA . ALA A 1 177 ? 3.346 13.110 11.049 1.00 96.50 177 ALA A CA 1
ATOM 1410 C C . ALA A 1 177 ? 1.814 12.970 11.134 1.00 96.50 177 ALA A C 1
ATOM 1412 O O . ALA A 1 177 ? 1.176 13.839 11.725 1.00 96.50 177 ALA A O 1
ATOM 1413 N N . GLN A 1 178 ? 1.225 11.900 10.583 1.00 95.94 178 GLN A N 1
ATOM 1414 C CA . GLN A 1 178 ? -0.208 11.602 10.726 1.00 95.94 178 GLN A CA 1
ATOM 1415 C C . GLN A 1 178 ? -0.568 11.151 12.146 1.00 95.94 178 GLN A C 1
ATOM 1417 O O . GLN A 1 178 ? -1.562 11.617 12.693 1.00 95.94 178 GLN A O 1
ATOM 1422 N N . GLU A 1 179 ? 0.260 10.317 12.768 1.00 96.56 179 GLU A N 1
ATOM 1423 C CA . GLU A 1 179 ? 0.136 9.946 14.181 1.00 96.56 179 GLU A CA 1
ATOM 1424 C C . GLU A 1 179 ? 0.178 11.187 15.075 1.00 96.56 179 GLU A C 1
ATOM 1426 O O . GLU A 1 179 ? -0.784 11.461 15.779 1.00 96.56 179 GLU A O 1
ATOM 1431 N N . LYS A 1 180 ? 1.193 12.047 14.936 1.00 95.88 180 LYS A N 1
ATOM 1432 C CA . LYS A 1 180 ? 1.255 13.313 15.686 1.00 95.88 180 LYS A CA 1
ATOM 1433 C C . LYS A 1 180 ? 0.057 14.239 15.426 1.00 95.88 180 LYS A C 1
ATOM 1435 O O . LYS A 1 180 ? -0.303 15.058 16.270 1.00 95.88 180 LYS A O 1
ATOM 1440 N N . ALA A 1 181 ? -0.537 14.184 14.234 1.00 93.19 181 ALA A N 1
ATOM 1441 C CA . ALA A 1 181 ? -1.750 14.941 13.931 1.00 93.19 181 ALA A CA 1
ATOM 1442 C C . ALA A 1 181 ? -3.003 14.337 14.589 1.00 93.19 181 ALA A C 1
ATOM 1444 O O . ALA A 1 181 ? -3.960 15.073 14.818 1.00 93.19 181 ALA A O 1
ATOM 1445 N N . SER A 1 182 ? -2.975 13.043 14.919 1.00 92.81 182 SER A N 1
ATOM 1446 C CA . SER A 1 182 ? -4.067 12.314 15.574 1.00 92.81 182 SER A CA 1
ATOM 1447 C C . SER A 1 182 ? -4.294 12.761 17.022 1.00 92.81 182 SER A C 1
ATOM 1449 O O . SER A 1 182 ? -5.404 12.631 17.523 1.00 92.81 182 SER A O 1
ATOM 1451 N N . ASP A 1 183 ? -3.285 13.365 17.661 1.00 89.25 183 ASP A N 1
ATOM 1452 C CA . ASP A 1 183 ? -3.380 13.941 19.015 1.00 89.25 183 ASP A CA 1
ATOM 1453 C C . ASP A 1 183 ? -4.242 15.217 19.084 1.00 89.25 183 ASP A C 1
ATOM 1455 O O . ASP A 1 183 ? -4.505 15.755 20.161 1.00 89.25 183 ASP A O 1
ATOM 1459 N N . ARG A 1 184 ? -4.645 15.763 17.933 1.00 88.19 184 ARG A N 1
ATOM 1460 C CA . ARG A 1 184 ? -5.468 16.976 17.844 1.00 88.19 184 ARG A CA 1
ATO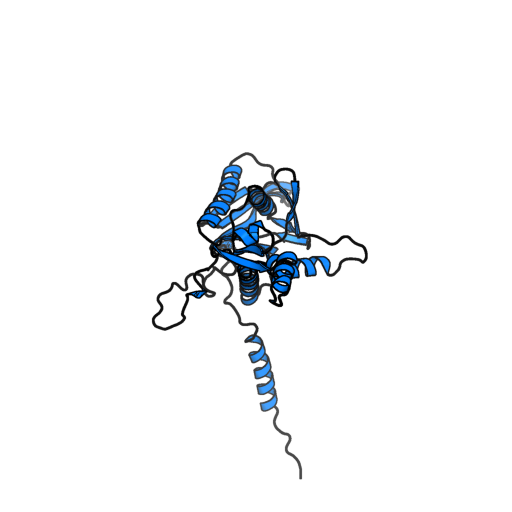M 1461 C C . ARG A 1 184 ? -6.947 16.608 17.720 1.00 88.19 184 ARG A C 1
ATOM 1463 O O . ARG A 1 184 ? -7.253 15.521 17.232 1.00 88.19 184 ARG A O 1
ATOM 1470 N N . PRO A 1 185 ? -7.872 17.519 18.084 1.00 84.56 185 PRO A N 1
ATOM 1471 C CA . PRO A 1 185 ? -9.290 17.328 17.804 1.00 84.56 185 PRO A CA 1
ATOM 1472 C C . PRO A 1 185 ? -9.515 17.014 16.321 1.00 84.56 185 PRO A C 1
ATOM 1474 O O . PRO A 1 185 ? -9.018 17.728 15.447 1.00 84.56 185 PRO A O 1
ATOM 1477 N N . HIS A 1 186 ? -10.249 15.941 16.063 1.00 83.75 186 HIS A N 1
ATOM 1478 C CA . HIS A 1 186 ? -10.548 15.412 14.739 1.00 83.75 186 HIS A CA 1
ATOM 1479 C C . HIS A 1 186 ? -12.031 15.042 14.661 1.00 83.75 186 HIS A C 1
ATOM 1481 O O . HIS A 1 186 ? -12.723 14.961 15.676 1.00 83.75 186 HIS A O 1
ATOM 1487 N N . SER A 1 187 ? -12.541 14.882 13.446 1.00 82.62 187 SER A N 1
ATOM 1488 C CA . SER A 1 187 ? -13.930 14.484 13.210 1.00 82.62 187 SER A CA 1
ATOM 1489 C C . SER A 1 187 ? -14.097 12.984 13.458 1.00 82.62 187 SER A C 1
ATOM 1491 O O . SER A 1 187 ? -13.159 12.224 13.234 1.00 82.62 187 SER A O 1
ATOM 1493 N N . LEU A 1 188 ? -15.311 12.534 13.800 1.00 78.19 188 LEU A N 1
ATOM 1494 C CA . LEU A 1 188 ? -15.618 11.106 14.015 1.00 78.19 188 LEU A CA 1
ATOM 1495 C C . LEU A 1 188 ? -15.142 10.217 12.847 1.00 78.19 188 LEU A C 1
ATOM 1497 O O . LEU A 1 188 ? -14.589 9.137 13.031 1.00 78.19 188 LEU A O 1
ATOM 1501 N N . THR A 1 189 ? -15.311 10.705 11.616 1.00 79.75 189 THR A N 1
ATOM 1502 C CA . THR A 1 189 ? -14.950 9.973 10.396 1.00 79.75 189 THR A CA 1
ATOM 1503 C C . THR A 1 189 ? -13.470 10.035 10.035 1.00 79.75 189 THR A C 1
ATOM 1505 O O . THR A 1 189 ? -13.071 9.391 9.060 1.00 79.75 189 THR A O 1
ATOM 1508 N N . ASP A 1 190 ? -12.669 10.825 10.746 1.00 90.00 190 ASP A N 1
ATOM 1509 C CA . ASP A 1 190 ? -11.247 10.957 10.459 1.00 90.00 190 ASP A CA 1
ATOM 1510 C C . ASP A 1 190 ? -10.503 9.689 10.887 1.00 90.00 190 ASP A C 1
ATOM 1512 O O . ASP A 1 190 ? -10.971 8.896 11.714 1.00 90.00 190 ASP A O 1
ATOM 1516 N N . ARG A 1 191 ? -9.346 9.455 10.263 1.00 95.44 191 ARG A N 1
ATOM 1517 C CA . ARG A 1 191 ? -8.463 8.364 10.665 1.00 95.44 191 ARG A CA 1
ATOM 1518 C C . ARG A 1 191 ? -7.388 8.876 11.592 1.00 95.44 191 ARG A C 1
ATOM 1520 O O . ARG A 1 191 ? -6.678 9.829 11.260 1.00 95.44 191 ARG A O 1
ATOM 1527 N N . THR A 1 192 ? -7.241 8.175 12.704 1.00 96.69 192 THR A N 1
ATOM 1528 C CA . THR A 1 192 ? -6.136 8.344 13.637 1.00 96.69 192 THR A CA 1
ATOM 1529 C C . THR A 1 192 ? -5.151 7.194 13.499 1.00 96.69 192 THR A C 1
ATOM 1531 O O . THR A 1 192 ? -5.503 6.097 13.064 1.00 96.69 192 THR A O 1
ATOM 1534 N N . PHE A 1 193 ? -3.888 7.466 13.803 1.00 97.69 193 PHE A N 1
ATOM 1535 C CA . PHE A 1 193 ? -2.774 6.551 13.574 1.00 97.69 193 PHE A CA 1
ATOM 1536 C C . PHE A 1 193 ? -2.040 6.307 14.882 1.00 97.69 193 PHE A C 1
ATOM 1538 O O . PHE A 1 193 ? -1.902 7.227 15.684 1.00 97.69 193 PHE A O 1
ATOM 1545 N N . ARG A 1 194 ? -1.552 5.081 15.069 1.00 97.00 194 ARG A N 1
ATOM 1546 C CA . ARG A 1 194 ? -0.729 4.691 16.219 1.00 97.00 194 ARG A CA 1
ATOM 1547 C C . ARG A 1 194 ? 0.354 3.714 15.778 1.00 97.00 194 ARG A C 1
ATOM 1549 O O . ARG A 1 194 ? 0.017 2.648 15.271 1.00 97.00 194 ARG A O 1
ATOM 1556 N N . GLU A 1 195 ? 1.626 4.055 15.956 1.00 96.94 195 GLU A N 1
ATOM 1557 C CA . GLU A 1 195 ? 2.751 3.139 15.735 1.00 96.94 195 GLU A CA 1
ATOM 1558 C C . GLU A 1 195 ? 2.775 2.108 16.875 1.00 96.94 195 GLU A C 1
ATOM 1560 O O . GLU A 1 195 ? 2.882 2.464 18.048 1.00 96.94 195 GLU A O 1
ATOM 1565 N N . ILE A 1 196 ? 2.626 0.825 16.538 1.00 95.81 196 ILE A N 1
ATOM 1566 C CA . ILE A 1 196 ? 2.619 -0.284 17.513 1.00 95.81 196 ILE A CA 1
ATOM 1567 C C . ILE A 1 196 ? 3.923 -1.084 17.507 1.00 95.81 196 ILE A C 1
ATOM 1569 O O . ILE A 1 196 ? 4.247 -1.752 18.483 1.00 95.81 196 ILE A O 1
ATOM 1573 N N . ASP A 1 197 ? 4.671 -1.006 16.412 1.00 93.38 197 ASP A N 1
ATOM 1574 C CA . ASP A 1 197 ? 6.004 -1.575 16.237 1.00 93.38 197 ASP A CA 1
ATOM 1575 C C . ASP A 1 197 ? 6.711 -0.774 15.134 1.00 93.38 197 ASP A C 1
ATOM 1577 O O . ASP A 1 197 ? 6.062 -0.033 14.391 1.00 93.38 197 ASP A O 1
ATOM 1581 N N . GLU A 1 198 ? 8.028 -0.912 14.994 1.00 90.25 198 GLU A N 1
ATOM 1582 C CA . GLU A 1 198 ? 8.805 -0.171 14.009 1.00 90.25 198 GLU A CA 1
ATOM 1583 C C . GLU A 1 198 ? 8.251 -0.379 12.592 1.00 90.25 198 GLU A C 1
ATOM 1585 O O . GLU A 1 198 ? 8.335 -1.459 11.997 1.00 90.25 198 GLU A O 1
ATOM 1590 N N . GLY A 1 199 ? 7.675 0.697 12.048 1.00 93.94 199 GLY A N 1
ATOM 1591 C CA . GLY A 1 199 ? 7.059 0.701 10.728 1.00 93.94 199 GLY A CA 1
ATOM 1592 C C . GLY A 1 199 ? 5.691 0.031 10.629 1.00 93.94 199 GLY A C 1
ATOM 1593 O O . GLY A 1 199 ? 5.205 -0.117 9.510 1.00 93.94 199 GLY A O 1
ATOM 1594 N N . ILE A 1 200 ? 5.047 -0.333 11.738 1.00 96.75 200 ILE A N 1
ATOM 1595 C CA . ILE A 1 200 ? 3.679 -0.860 11.764 1.00 96.75 200 ILE A CA 1
ATOM 1596 C C . ILE A 1 200 ? 2.780 0.128 12.503 1.00 96.75 200 ILE A C 1
ATOM 1598 O O . ILE A 1 200 ? 2.943 0.369 13.696 1.00 96.75 200 ILE A O 1
ATOM 1602 N N . PHE A 1 201 ? 1.797 0.664 11.785 1.00 98.31 201 PHE A N 1
ATOM 1603 C CA . PHE A 1 201 ? 0.824 1.612 12.309 1.00 98.31 201 PHE A CA 1
ATOM 1604 C C . PHE A 1 201 ? -0.568 0.995 12.268 1.00 98.31 201 PHE A C 1
ATOM 1606 O O . PHE A 1 201 ? -1.009 0.534 11.214 1.00 98.31 201 PHE A O 1
ATOM 1613 N N . GLU A 1 202 ? -1.284 1.032 13.381 1.00 98.06 202 GLU A N 1
ATOM 1614 C CA . GLU A 1 202 ? -2.726 0.823 13.394 1.00 98.06 202 GLU A CA 1
ATOM 1615 C C . GLU A 1 202 ? -3.442 2.082 12.913 1.00 98.06 202 GLU A C 1
ATOM 1617 O O . GLU A 1 202 ? -3.001 3.209 13.162 1.00 98.06 202 GLU A O 1
ATOM 1622 N N . VAL A 1 2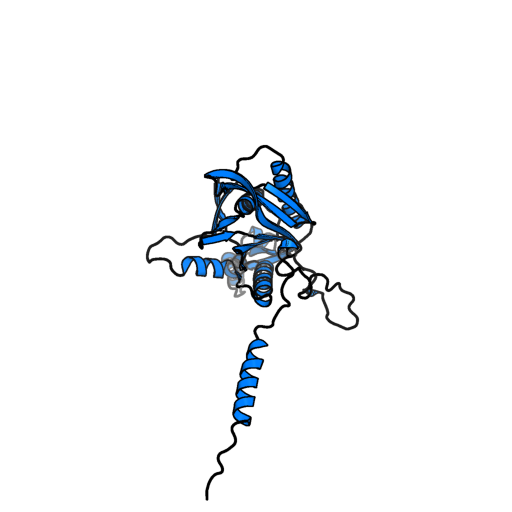03 ? -4.576 1.881 12.250 1.00 97.88 203 VAL A N 1
ATOM 1623 C CA . VAL A 1 203 ? -5.458 2.951 11.796 1.00 97.88 203 VAL A CA 1
ATOM 1624 C C . VAL A 1 203 ? -6.803 2.798 12.479 1.00 97.88 203 VAL A C 1
ATOM 1626 O O . VAL A 1 203 ? -7.480 1.781 12.320 1.00 97.88 203 VAL A O 1
ATOM 1629 N N . TRP A 1 204 ? -7.196 3.828 13.212 1.00 96.94 204 TRP A N 1
ATOM 1630 C CA . TRP A 1 204 ? -8.377 3.862 14.062 1.00 96.94 204 TRP A CA 1
ATOM 1631 C C . TRP A 1 204 ? -9.393 4.879 13.541 1.00 96.94 204 TRP A C 1
ATOM 1633 O O . TRP A 1 204 ? -9.054 5.805 12.798 1.00 96.94 204 TRP A O 1
ATOM 1643 N N . THR A 1 205 ? -10.662 4.679 13.880 1.00 94.75 205 THR A N 1
ATOM 1644 C CA . THR A 1 205 ? -11.732 5.638 13.598 1.00 94.75 205 THR A CA 1
ATOM 1645 C C . THR A 1 205 ? -12.860 5.475 14.606 1.00 94.75 205 THR A C 1
ATOM 1647 O O . THR A 1 205 ? -13.079 4.382 15.1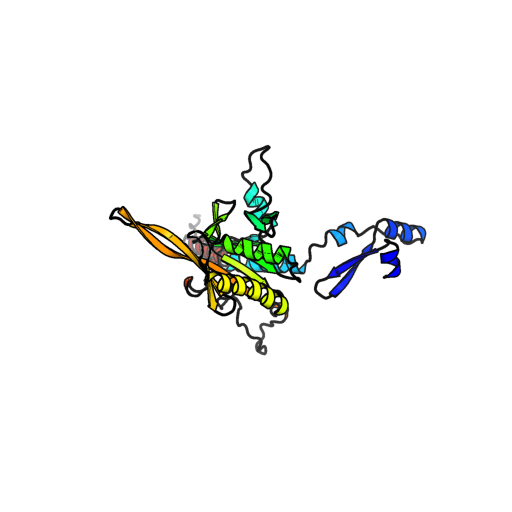37 1.00 94.75 205 THR A O 1
ATOM 1650 N N . GLU A 1 206 ? -13.586 6.559 14.841 1.00 90.75 206 GLU A N 1
ATOM 1651 C CA . GLU A 1 206 ? -14.720 6.587 15.748 1.00 90.75 206 GLU A CA 1
ATOM 1652 C C . GLU A 1 206 ? -16.002 6.289 14.967 1.00 90.75 206 GLU A C 1
ATOM 1654 O O . GL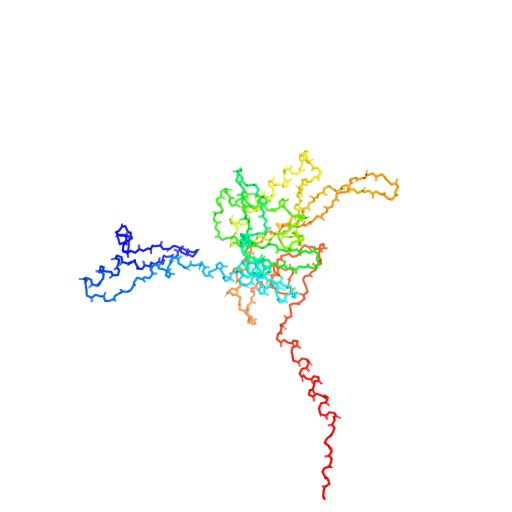U A 1 206 ? -16.339 6.945 13.982 1.00 90.75 206 GLU A O 1
ATOM 1659 N N . ILE A 1 207 ? -16.713 5.245 15.381 1.00 86.19 207 ILE A N 1
ATOM 1660 C CA . ILE A 1 207 ? -17.926 4.781 14.714 1.00 86.19 207 ILE A CA 1
ATOM 1661 C C . ILE A 1 207 ? -19.096 4.957 15.675 1.00 86.19 207 ILE A C 1
ATOM 1663 O O . ILE A 1 207 ? -19.049 4.513 16.822 1.00 86.19 207 ILE A O 1
ATOM 1667 N N . GLU A 1 208 ? -20.167 5.580 15.191 1.00 86.38 208 GLU A N 1
ATOM 1668 C CA . GLU A 1 208 ? -21.434 5.614 15.912 1.00 86.38 208 GLU A CA 1
ATOM 1669 C C . GLU A 1 208 ? -22.047 4.212 15.945 1.00 86.38 208 GLU A C 1
ATOM 1671 O O . GLU A 1 208 ? -22.360 3.611 14.914 1.00 86.38 208 GLU A O 1
ATOM 1676 N N . GLN A 1 209 ? -22.241 3.689 17.149 1.00 82.88 209 GLN A N 1
ATOM 1677 C CA . GLN A 1 209 ? -22.878 2.409 17.387 1.00 82.88 209 GLN A CA 1
ATOM 1678 C C . GLN A 1 209 ? -24.203 2.629 18.104 1.00 82.88 209 GLN A C 1
ATOM 1680 O O . GLN A 1 209 ? -24.260 3.098 19.244 1.00 82.88 209 GLN A O 1
ATOM 1685 N N . ARG A 1 210 ? -25.292 2.243 17.437 1.00 82.88 210 ARG A N 1
ATOM 1686 C CA . ARG A 1 210 ? -26.609 2.197 18.064 1.00 82.88 210 ARG A CA 1
ATOM 1687 C C . ARG A 1 210 ? -26.696 0.949 18.932 1.00 82.88 210 ARG A C 1
ATOM 1689 O O . ARG A 1 210 ? -26.637 -0.173 18.434 1.00 82.88 210 ARG A O 1
ATOM 1696 N N . ARG A 1 211 ? -26.815 1.156 20.236 1.00 80.06 211 ARG A N 1
ATOM 1697 C CA . ARG A 1 211 ? -26.968 0.092 21.222 1.00 80.06 211 ARG A CA 1
ATOM 1698 C C . ARG A 1 211 ? -28.388 -0.492 21.171 1.00 80.06 211 ARG A C 1
ATOM 1700 O O . ARG A 1 211 ? -29.310 0.186 20.709 1.00 80.06 211 ARG A O 1
ATOM 1707 N N . PRO A 1 212 ? -28.591 -1.727 21.670 1.00 80.31 212 PRO A N 1
ATOM 1708 C CA . PRO A 1 212 ? -29.910 -2.365 21.719 1.00 80.31 212 PRO A CA 1
ATOM 1709 C C . PRO A 1 212 ? -30.969 -1.563 22.493 1.00 80.31 212 PRO A C 1
ATOM 1711 O O . PRO A 1 212 ? -32.154 -1.684 22.209 1.00 80.31 212 PRO A O 1
ATOM 1714 N N . ASP A 1 213 ? -30.547 -0.711 23.433 1.00 84.50 213 ASP A N 1
ATOM 1715 C CA . ASP A 1 213 ? -31.408 0.197 24.206 1.00 84.50 213 ASP A CA 1
ATOM 1716 C C . ASP A 1 213 ? -31.787 1.489 23.447 1.00 84.50 213 ASP A C 1
ATOM 1718 O O . ASP A 1 213 ? -32.421 2.382 24.005 1.00 84.50 213 ASP A O 1
ATOM 1722 N N . GLY A 1 214 ? -31.392 1.612 22.175 1.00 80.88 214 GLY A N 1
ATOM 1723 C CA . GLY A 1 214 ? -31.678 2.760 21.319 1.00 80.88 214 GLY A CA 1
ATOM 1724 C C . GLY A 1 214 ? -30.711 3.936 21.476 1.00 80.88 214 GLY A C 1
ATOM 1725 O O . GLY A 1 214 ? -30.792 4.866 20.671 1.00 80.88 214 GLY A O 1
ATOM 1726 N N . ARG A 1 215 ? -29.782 3.900 22.443 1.00 84.31 215 ARG A N 1
ATOM 1727 C CA . ARG A 1 215 ? -28.766 4.948 22.624 1.00 84.31 215 ARG A CA 1
ATOM 1728 C C . ARG A 1 215 ? -27.691 4.861 21.544 1.00 84.31 215 ARG A C 1
ATOM 1730 O O . ARG A 1 215 ? -27.326 3.773 21.106 1.00 84.31 215 ARG A O 1
ATOM 1737 N N . ILE A 1 216 ? -27.151 6.008 21.144 1.00 83.38 216 ILE A N 1
ATOM 1738 C CA . ILE A 1 216 ? -26.000 6.084 20.240 1.00 83.38 216 ILE A CA 1
ATOM 1739 C C . ILE A 1 216 ? -24.754 6.270 21.104 1.00 83.38 216 ILE A C 1
ATOM 1741 O O . ILE A 1 216 ? -24.668 7.223 21.876 1.00 83.38 216 ILE A O 1
ATOM 1745 N N . GLY A 1 217 ? -23.825 5.322 21.020 1.00 83.75 217 GLY A N 1
ATOM 1746 C CA . GLY A 1 217 ? -22.490 5.431 21.597 1.00 83.75 217 GLY A CA 1
ATOM 1747 C C . GLY A 1 217 ? -21.453 5.656 20.5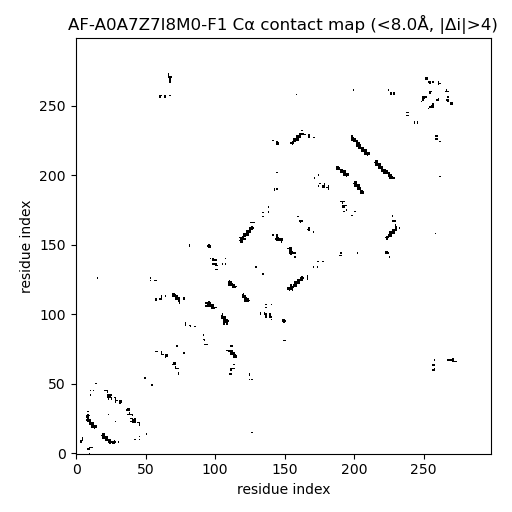05 1.00 83.75 217 GLY A C 1
ATOM 1748 O O . GLY A 1 217 ? -21.689 5.321 19.348 1.00 83.75 217 GLY A O 1
ATOM 1749 N N . ILE A 1 218 ? -20.300 6.197 20.880 1.00 86.12 218 ILE A N 1
ATOM 1750 C CA . ILE A 1 218 ? -19.129 6.262 20.007 1.00 86.12 218 ILE A CA 1
ATOM 1751 C C . ILE A 1 218 ? -18.199 5.120 20.412 1.00 86.12 218 ILE A C 1
ATOM 1753 O O . ILE A 1 218 ? -17.845 4.993 21.585 1.00 86.12 218 ILE A O 1
ATOM 1757 N N . GLU A 1 219 ? -17.836 4.274 19.454 1.00 88.00 219 GLU A N 1
ATOM 1758 C CA . GLU A 1 219 ? -16.865 3.199 19.633 1.00 88.00 219 GL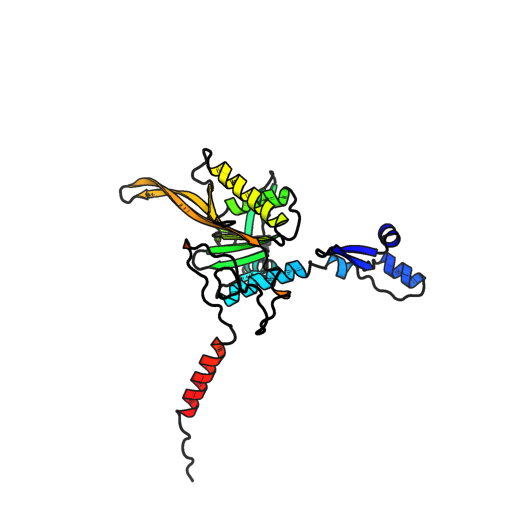U A CA 1
ATOM 1759 C C . GLU A 1 219 ? -15.632 3.498 18.783 1.00 88.00 219 GLU A C 1
ATOM 1761 O O . GLU A 1 219 ? -15.734 3.715 17.575 1.00 88.00 219 GLU A O 1
ATOM 1766 N N . ASN A 1 220 ? -14.455 3.498 19.407 1.00 90.38 220 ASN A N 1
ATOM 1767 C CA . ASN A 1 220 ? -13.204 3.631 18.676 1.00 90.38 220 ASN A CA 1
ATOM 1768 C C . ASN A 1 220 ? -12.733 2.249 18.214 1.00 90.38 220 ASN A C 1
ATOM 1770 O O . ASN A 1 220 ? -12.541 1.348 19.033 1.00 90.38 220 ASN A O 1
ATOM 1774 N N . ARG A 1 221 ? -12.553 2.074 16.902 1.00 92.50 221 ARG A N 1
ATOM 1775 C CA . ARG A 1 221 ? -12.260 0.773 16.296 1.00 92.50 221 ARG A CA 1
ATOM 1776 C C . ARG A 1 221 ? -11.044 0.834 15.383 1.00 92.50 221 ARG A C 1
ATOM 1778 O O . ARG A 1 221 ? -10.960 1.690 14.504 1.00 92.50 221 ARG A O 1
ATOM 1785 N N . CYS A 1 222 ? -10.154 -0.149 15.522 1.00 95.38 222 CYS A N 1
ATOM 1786 C CA . CYS A 1 222 ? -9.090 -0.386 14.553 1.00 95.38 222 CYS A CA 1
ATOM 1787 C C . CYS A 1 222 ? -9.714 -0.874 13.239 1.00 95.38 222 CYS A C 1
ATOM 1789 O O . CYS A 1 222 ? -10.386 -1.910 13.182 1.00 95.38 222 CYS A O 1
ATOM 1791 N N . VAL A 1 223 ? -9.539 -0.095 12.175 1.00 96.06 223 VAL A N 1
ATOM 1792 C CA . VAL A 1 223 ? -10.098 -0.368 10.846 1.00 96.06 223 VAL A CA 1
ATOM 1793 C C . VAL A 1 223 ? -9.079 -0.947 9.874 1.00 96.06 223 VAL A C 1
ATOM 1795 O O . VAL A 1 223 ? -9.484 -1.442 8.816 1.00 96.06 223 VAL A O 1
ATOM 1798 N N . GLY A 1 224 ? -7.794 -0.934 10.231 1.00 97.38 224 GLY A N 1
ATOM 1799 C CA . GLY A 1 224 ? -6.735 -1.489 9.407 1.00 97.38 224 GLY A CA 1
ATOM 1800 C C . GLY A 1 224 ? -5.331 -1.079 9.839 1.00 97.38 224 GLY A C 1
ATOM 1801 O O . GLY A 1 224 ? -5.138 -0.563 10.935 1.00 97.38 224 GLY A O 1
ATOM 1802 N N . HIS A 1 225 ? -4.355 -1.304 8.959 1.00 98.38 225 HIS A N 1
ATOM 1803 C CA . HIS A 1 225 ? -2.939 -1.078 9.255 1.00 98.38 225 HIS A CA 1
ATOM 1804 C C . HIS A 1 225 ? -2.186 -0.429 8.089 1.00 98.38 225 HIS A C 1
ATOM 1806 O O . HIS A 1 225 ? -2.506 -0.647 6.917 1.00 98.38 225 HIS A O 1
ATOM 1812 N N . VAL A 1 226 ? -1.126 0.311 8.405 1.00 98.31 226 VAL A N 1
ATOM 1813 C CA . VAL A 1 226 ? -0.088 0.703 7.447 1.00 98.31 226 VAL A CA 1
ATOM 1814 C C . VAL A 1 226 ? 1.218 0.026 7.842 1.00 98.31 226 VAL A C 1
ATOM 1816 O O . VAL A 1 226 ? 1.642 0.136 8.987 1.00 98.31 226 VAL A O 1
ATOM 1819 N N . ILE A 1 227 ? 1.863 -0.659 6.900 1.00 97.62 227 ILE A N 1
ATOM 1820 C CA . ILE A 1 227 ? 3.131 -1.359 7.123 1.00 97.62 227 ILE A CA 1
ATOM 1821 C C . ILE A 1 227 ? 4.192 -0.751 6.210 1.00 97.62 227 ILE A C 1
ATOM 1823 O O . ILE A 1 227 ? 4.007 -0.688 5.000 1.00 97.62 227 ILE A O 1
ATOM 1827 N N . VAL A 1 228 ? 5.318 -0.314 6.765 1.00 96.00 228 VAL A N 1
ATOM 1828 C CA . VAL A 1 228 ? 6.461 0.231 6.028 1.00 96.00 228 VAL A CA 1
ATOM 1829 C C . VAL A 1 228 ? 7.685 -0.615 6.330 1.00 96.00 228 VAL A C 1
ATOM 1831 O O . VAL A 1 228 ? 8.252 -0.552 7.417 1.00 96.00 228 VAL A O 1
ATOM 1834 N N . GLN A 1 229 ? 8.149 -1.368 5.339 1.00 91.94 229 GLN A N 1
ATOM 1835 C CA . GLN A 1 229 ? 9.298 -2.256 5.499 1.00 91.94 229 GLN A CA 1
ATOM 1836 C C . GLN A 1 229 ? 10.258 -2.148 4.323 1.00 91.94 229 GLN A C 1
ATOM 1838 O O . GLN A 1 229 ? 9.898 -1.706 3.231 1.00 91.94 229 GLN A O 1
ATOM 1843 N N . LEU A 1 230 ? 11.498 -2.575 4.535 1.00 87.00 230 LEU A N 1
ATOM 1844 C CA . LEU A 1 230 ? 12.456 -2.688 3.446 1.00 87.00 230 LEU A CA 1
ATOM 1845 C C . LEU A 1 230 ? 12.066 -3.824 2.497 1.00 87.00 230 LEU A C 1
ATOM 1847 O O . LEU A 1 230 ? 11.576 -4.874 2.909 1.00 87.00 230 LEU A O 1
ATOM 1851 N N . LEU A 1 231 ? 12.324 -3.622 1.207 1.00 83.69 231 LEU A N 1
ATOM 1852 C CA . LEU A 1 231 ? 12.401 -4.735 0.273 1.00 83.69 231 LEU A CA 1
ATOM 1853 C C . LEU A 1 231 ? 13.530 -5.671 0.719 1.00 83.69 231 LEU A C 1
ATOM 1855 O O . LEU A 1 231 ? 14.607 -5.186 1.094 1.00 83.69 231 LEU A O 1
ATOM 1859 N N . PRO A 1 232 ? 13.347 -6.995 0.607 1.00 76.94 232 PRO A N 1
ATOM 1860 C CA . PRO A 1 232 ? 14.368 -7.973 0.960 1.00 76.94 232 PRO A CA 1
ATOM 1861 C C . PRO A 1 232 ? 15.454 -8.047 -0.134 1.00 76.94 232 PRO A C 1
ATOM 1863 O O . PRO A 1 232 ? 15.713 -9.078 -0.744 1.00 76.94 232 PRO A O 1
ATOM 1866 N N . THR A 1 233 ? 16.114 -6.918 -0.410 1.00 70.25 233 THR A N 1
ATOM 1867 C CA . THR A 1 233 ? 17.139 -6.745 -1.460 1.00 70.25 233 THR A CA 1
ATOM 1868 C C . THR A 1 233 ? 18.407 -7.570 -1.223 1.00 70.25 233 THR A C 1
ATOM 1870 O O . THR A 1 233 ? 19.246 -7.688 -2.116 1.00 70.25 233 THR A O 1
ATOM 1873 N N . TRP A 1 234 ? 18.544 -8.164 -0.037 1.00 61.84 234 TRP A N 1
ATOM 1874 C CA . TRP A 1 234 ? 19.579 -9.130 0.310 1.00 61.84 234 TRP A CA 1
ATOM 1875 C C . TRP A 1 234 ? 19.330 -10.525 -0.295 1.00 61.84 234 TRP A C 1
ATOM 1877 O O . TRP A 1 234 ? 20.294 -11.272 -0.457 1.00 61.84 234 TRP A O 1
ATOM 1887 N N . LEU A 1 235 ? 18.095 -10.856 -0.709 1.00 57.34 235 LEU A N 1
ATOM 1888 C CA . LEU A 1 235 ? 17.716 -12.181 -1.230 1.00 57.34 235 LEU A CA 1
ATOM 1889 C C . LEU A 1 235 ? 18.589 -12.705 -2.382 1.00 57.34 235 LEU A C 1
ATOM 1891 O O . LEU A 1 235 ? 18.989 -13.863 -2.312 1.00 57.34 235 LEU A O 1
ATOM 1895 N N . PRO A 1 236 ? 18.981 -11.910 -3.402 1.00 52.19 236 PRO A N 1
ATOM 1896 C CA . PRO A 1 236 ? 19.833 -12.415 -4.483 1.00 52.19 236 PRO A CA 1
ATOM 1897 C C . PRO A 1 236 ? 21.228 -12.877 -4.030 1.00 52.19 236 PRO A C 1
ATOM 1899 O O . PRO A 1 236 ? 21.951 -13.490 -4.809 1.00 52.19 236 PRO A O 1
ATOM 1902 N N . LYS A 1 237 ? 21.641 -12.542 -2.799 1.00 48.41 237 LYS A N 1
ATOM 1903 C CA . LYS A 1 237 ? 22.926 -12.945 -2.209 1.00 48.41 237 LYS A CA 1
ATOM 1904 C C . LYS A 1 237 ? 22.794 -14.117 -1.231 1.00 48.41 237 LYS A C 1
ATOM 1906 O O . LYS A 1 237 ? 23.810 -14.602 -0.739 1.00 48.41 237 LYS A O 1
ATOM 1911 N N . VAL A 1 238 ? 21.575 -14.580 -0.952 1.00 51.12 238 VAL A N 1
ATOM 1912 C CA . VAL A 1 238 ? 21.335 -15.743 -0.092 1.00 51.12 238 VAL A CA 1
ATOM 1913 C C . VAL A 1 238 ? 21.767 -16.993 -0.846 1.00 51.12 238 VAL A C 1
ATOM 1915 O O . VAL A 1 238 ? 21.231 -17.302 -1.906 1.00 51.12 238 VAL A O 1
ATOM 1918 N N . ARG A 1 239 ? 22.736 -17.726 -0.295 1.00 52.66 239 ARG A N 1
ATOM 1919 C CA . ARG A 1 239 ? 23.044 -19.094 -0.735 1.00 52.66 239 ARG A CA 1
ATOM 1920 C C . ARG A 1 239 ? 22.552 -20.060 0.328 1.00 52.66 239 ARG A C 1
ATOM 1922 O O . ARG A 1 239 ? 22.901 -19.895 1.492 1.00 52.66 239 ARG A O 1
ATOM 1929 N N . LEU A 1 240 ? 21.758 -21.041 -0.075 1.00 54.12 240 LEU A N 1
ATOM 1930 C CA . LEU A 1 240 ? 21.332 -22.143 0.779 1.00 54.12 240 LEU A CA 1
ATOM 1931 C C . LEU A 1 240 ? 22.420 -23.226 0.729 1.00 54.12 240 LEU A C 1
ATOM 1933 O O . LEU A 1 240 ? 22.262 -24.239 0.059 1.00 54.12 240 LEU A O 1
ATOM 1937 N N . ASP A 1 241 ? 23.568 -22.973 1.353 1.00 55.94 241 ASP A N 1
ATOM 1938 C CA . ASP A 1 241 ? 24.615 -23.979 1.538 1.00 55.94 241 ASP A CA 1
ATOM 1939 C C . ASP A 1 241 ? 24.971 -24.104 3.025 1.00 55.94 241 ASP A C 1
ATOM 1941 O O . ASP A 1 241 ? 24.694 -23.208 3.825 1.00 55.94 241 ASP A O 1
ATOM 1945 N N . SER A 1 242 ? 25.573 -25.232 3.410 1.00 52.38 242 SER A N 1
ATOM 1946 C CA . SER A 1 242 ? 25.910 -25.560 4.805 1.00 52.38 242 SER A CA 1
ATOM 1947 C C . SER A 1 242 ? 26.907 -24.595 5.459 1.00 52.38 242 SER A C 1
ATOM 1949 O O . SER A 1 242 ? 27.172 -24.703 6.656 1.00 52.38 242 SER A O 1
ATOM 1951 N N . LYS A 1 243 ? 27.474 -23.655 4.693 1.00 50.12 243 LYS A N 1
ATOM 1952 C CA . LYS A 1 243 ? 28.471 -22.686 5.152 1.00 50.12 243 LYS A CA 1
ATOM 1953 C C . LYS A 1 243 ? 27.895 -21.282 5.308 1.00 50.12 243 LYS A C 1
ATOM 1955 O O . LYS A 1 243 ? 28.588 -20.414 5.847 1.00 50.12 243 LYS A O 1
ATOM 1960 N N . ASN A 1 244 ? 26.662 -21.034 4.866 1.00 45.41 244 ASN A N 1
ATOM 1961 C CA . ASN A 1 244 ? 26.133 -19.684 4.820 1.00 45.41 244 ASN A CA 1
ATOM 1962 C C . ASN A 1 244 ? 25.433 -19.277 6.123 1.00 45.41 244 ASN A C 1
ATOM 1964 O O . ASN A 1 244 ? 24.415 -19.840 6.511 1.00 45.41 244 ASN A O 1
ATOM 1968 N N . LYS A 1 245 ? 25.970 -18.241 6.778 1.00 48.44 245 LYS A N 1
ATOM 1969 C CA . LYS A 1 245 ? 25.402 -17.600 7.978 1.00 48.44 245 LYS A CA 1
ATOM 1970 C C . LYS A 1 245 ? 24.564 -16.362 7.636 1.00 48.44 245 LYS A C 1
ATOM 1972 O O . LYS A 1 245 ? 24.445 -15.456 8.459 1.00 48.44 245 LYS A O 1
ATOM 1977 N N . HIS A 1 246 ? 24.057 -16.246 6.407 1.00 46.16 246 HIS A N 1
ATOM 1978 C CA . HIS A 1 246 ? 23.168 -15.133 6.092 1.00 46.16 246 HIS A CA 1
ATOM 1979 C C . HIS A 1 246 ? 21.861 -15.306 6.868 1.00 46.16 246 HIS A C 1
ATOM 1981 O O . HIS A 1 246 ? 21.309 -16.408 6.859 1.00 46.16 246 HIS A O 1
ATOM 1987 N N . PRO A 1 247 ? 21.373 -14.255 7.546 1.00 45.69 247 PRO A N 1
ATOM 1988 C CA . PRO A 1 247 ? 20.125 -14.346 8.274 1.00 45.69 247 PRO A CA 1
ATOM 1989 C C . PRO A 1 247 ? 19.015 -14.730 7.290 1.00 45.69 247 PRO A C 1
ATOM 1991 O O . PRO A 1 247 ? 18.721 -13.986 6.358 1.00 45.69 247 PRO A O 1
ATOM 1994 N N . LEU A 1 248 ? 18.420 -15.910 7.481 1.00 50.88 248 LEU A N 1
ATOM 1995 C CA . LEU A 1 248 ? 17.147 -16.272 6.850 1.00 50.88 248 LEU A CA 1
ATOM 1996 C C . LEU A 1 248 ? 15.978 -15.535 7.519 1.00 50.88 248 LEU A C 1
ATOM 1998 O O . LEU A 1 248 ? 14.826 -15.765 7.147 1.00 50.88 248 LEU A O 1
ATOM 2002 N N . THR A 1 249 ? 16.277 -14.650 8.480 1.00 48.34 249 THR A N 1
ATOM 2003 C CA . THR A 1 249 ? 15.296 -13.804 9.135 1.00 48.34 249 THR A CA 1
ATOM 2004 C C . THR A 1 249 ? 14.521 -12.999 8.098 1.00 48.34 249 THR A C 1
ATOM 2006 O O . THR A 1 249 ? 15.080 -12.261 7.288 1.00 48.34 249 THR A O 1
ATOM 2009 N N . GLY A 1 250 ? 13.211 -13.208 8.075 1.00 51.31 250 GLY A N 1
ATOM 2010 C CA . GLY A 1 250 ? 12.262 -12.647 7.127 1.00 51.31 250 GLY A CA 1
ATOM 2011 C C . GLY A 1 250 ? 11.942 -13.511 5.900 1.00 51.31 250 GLY A C 1
ATOM 2012 O O . GLY A 1 250 ? 11.119 -13.103 5.080 1.00 51.31 250 GLY A O 1
ATOM 2013 N N . CYS A 1 251 ? 12.538 -14.695 5.734 1.00 58.81 251 CYS A N 1
ATOM 2014 C CA . CYS A 1 251 ? 12.161 -15.620 4.661 1.00 58.81 251 CYS A CA 1
ATOM 2015 C C . CYS A 1 251 ? 10.957 -16.464 5.091 1.00 58.81 251 CYS A C 1
ATOM 2017 O O . CYS A 1 251 ? 10.958 -16.911 6.226 1.00 58.81 251 CYS A O 1
ATOM 2019 N N . LEU A 1 252 ? 9.980 -16.676 4.194 1.00 58.28 252 LEU A N 1
ATOM 2020 C CA . LEU A 1 252 ? 8.870 -17.658 4.147 1.00 58.28 252 LEU A CA 1
ATOM 2021 C C . LEU A 1 252 ? 8.442 -18.431 5.429 1.00 58.28 252 LEU A C 1
ATOM 2023 O O . LEU A 1 252 ? 7.251 -18.570 5.687 1.00 58.28 252 LEU A O 1
ATOM 2027 N N . SER A 1 253 ? 9.353 -18.943 6.247 1.00 56.28 253 SER A N 1
ATOM 2028 C CA . SER A 1 253 ? 9.092 -19.421 7.612 1.00 56.28 253 SER A CA 1
ATOM 2029 C C . SER A 1 253 ? 8.775 -18.314 8.628 1.00 56.28 253 SER A C 1
ATOM 2031 O O . SER A 1 253 ? 8.115 -18.587 9.625 1.00 56.28 253 SER A O 1
ATOM 2033 N N . GLU A 1 254 ? 9.217 -17.079 8.394 1.00 66.50 254 GLU A N 1
ATOM 2034 C CA . GLU A 1 254 ? 8.990 -15.938 9.281 1.00 66.50 254 GLU A CA 1
ATOM 2035 C C . GLU A 1 254 ? 7.823 -15.064 8.818 1.00 66.50 254 GLU A C 1
ATOM 2037 O O . GLU A 1 254 ? 7.446 -15.041 7.640 1.00 66.50 254 GLU A O 1
ATOM 2042 N N . ASN A 1 255 ? 7.240 -14.330 9.768 1.00 79.00 255 ASN A N 1
ATOM 2043 C CA . ASN A 1 255 ? 6.024 -13.539 9.603 1.00 79.00 255 ASN A CA 1
ATOM 2044 C C . ASN A 1 255 ? 6.253 -12.227 8.818 1.00 79.00 255 ASN A C 1
ATOM 2046 O O . ASN A 1 255 ? 5.809 -11.172 9.254 1.00 79.00 255 ASN A O 1
ATOM 2050 N N . TYR A 1 256 ? 6.995 -12.274 7.702 1.00 81.94 256 TYR A N 1
ATOM 2051 C CA . TYR A 1 256 ? 7.572 -11.099 7.023 1.00 81.94 256 TYR A CA 1
ATOM 2052 C C . TYR A 1 256 ? 7.157 -10.908 5.554 1.00 81.94 256 TYR A C 1
ATOM 2054 O O . TYR A 1 256 ? 7.146 -9.777 5.066 1.00 81.94 256 TYR A O 1
ATOM 2062 N N . LEU A 1 257 ? 6.835 -11.989 4.836 1.00 86.62 257 LEU A N 1
ATOM 2063 C CA . LEU A 1 257 ? 6.352 -11.943 3.450 1.00 86.62 257 LEU A CA 1
ATOM 2064 C C . LEU A 1 257 ? 4.921 -12.489 3.350 1.00 86.62 257 LEU A C 1
ATOM 2066 O O . LEU A 1 257 ? 4.671 -13.551 3.933 1.00 86.62 257 LEU A O 1
ATOM 2070 N N . PRO A 1 258 ? 4.027 -11.834 2.579 1.00 91.06 258 PRO A N 1
ATOM 2071 C CA . PRO A 1 258 ? 4.292 -10.690 1.685 1.00 91.06 258 PRO A CA 1
ATOM 2072 C C . PRO A 1 258 ? 4.559 -9.355 2.397 1.00 91.06 258 PRO A C 1
ATOM 2074 O O . PRO A 1 258 ? 5.186 -8.476 1.820 1.00 91.06 258 PRO A O 1
ATOM 2077 N N . TYR A 1 259 ? 4.157 -9.221 3.657 1.00 92.50 259 TYR A N 1
ATOM 2078 C CA . TYR A 1 259 ? 4.539 -8.116 4.538 1.00 92.50 259 TYR A CA 1
ATOM 2079 C C . TYR A 1 259 ? 4.676 -8.619 5.975 1.00 92.50 259 TYR A C 1
ATOM 2081 O O . TYR A 1 259 ? 4.235 -9.729 6.288 1.00 92.50 259 TYR A O 1
ATOM 2089 N N . ARG A 1 260 ? 5.280 -7.818 6.857 1.00 90.56 260 ARG A N 1
ATOM 2090 C CA . ARG A 1 260 ? 5.364 -8.124 8.282 1.00 90.56 260 ARG A CA 1
ATOM 2091 C C . ARG A 1 260 ? 3.969 -8.066 8.888 1.00 90.56 260 ARG A C 1
ATOM 2093 O O . ARG A 1 260 ? 3.436 -6.975 9.083 1.00 90.56 260 ARG A O 1
ATOM 2100 N N . ARG A 1 261 ? 3.347 -9.230 9.096 1.00 90.31 261 ARG A N 1
ATOM 2101 C CA . ARG A 1 261 ? 1.938 -9.303 9.500 1.00 90.31 261 ARG A CA 1
ATOM 2102 C C . ARG A 1 261 ? 1.806 -8.794 10.938 1.00 90.31 261 ARG A C 1
ATOM 2104 O O . ARG A 1 261 ? 2.520 -9.315 11.791 1.00 90.31 261 ARG A O 1
ATOM 2111 N N . PRO A 1 262 ? 0.936 -7.805 11.213 1.00 90.75 262 PRO A N 1
ATOM 2112 C CA . PRO A 1 262 ? 0.639 -7.386 12.578 1.00 90.75 262 PRO A CA 1
ATOM 2113 C C . PRO A 1 262 ? 0.205 -8.576 13.435 1.00 90.75 262 PRO A C 1
ATOM 2115 O O . PRO A 1 262 ? -0.593 -9.395 12.974 1.00 90.75 262 PRO A O 1
ATOM 2118 N N . ASP A 1 263 ? 0.677 -8.641 14.679 1.00 86.94 263 ASP A N 1
ATOM 2119 C CA . ASP A 1 263 ? 0.417 -9.774 15.580 1.00 86.94 263 ASP A CA 1
ATOM 2120 C C . ASP A 1 263 ? -1.082 -10.005 15.822 1.00 86.94 263 ASP A C 1
ATOM 2122 O O . ASP A 1 263 ? -1.534 -11.146 15.915 1.00 86.94 263 ASP A O 1
ATOM 2126 N N . ALA A 1 264 ? -1.881 -8.931 15.812 1.00 85.94 264 ALA A N 1
ATOM 2127 C CA . ALA A 1 264 ? -3.340 -8.986 15.921 1.00 85.94 264 ALA A CA 1
ATOM 2128 C C . ALA A 1 264 ? -4.024 -9.807 14.805 1.00 85.94 264 ALA A C 1
ATOM 2130 O O . ALA A 1 264 ? -5.163 -10.236 14.969 1.00 85.94 264 ALA A O 1
ATOM 2131 N N . LEU A 1 265 ? -3.349 -10.029 13.671 1.00 87.19 265 LEU A N 1
ATOM 2132 C CA . LEU A 1 265 ? -3.854 -10.814 12.540 1.00 87.19 265 LEU A CA 1
ATOM 2133 C C . LEU A 1 265 ? -3.302 -12.248 12.512 1.00 87.19 265 LEU A C 1
ATOM 2135 O O . LEU A 1 265 ? -3.539 -12.960 11.532 1.00 87.19 265 LEU A O 1
ATOM 2139 N N . GLY A 1 266 ? -2.543 -12.652 13.533 1.00 87.00 266 GLY A N 1
ATOM 2140 C CA . GLY A 1 266 ? -1.812 -13.914 13.558 1.00 87.00 266 GLY A CA 1
ATOM 2141 C C . GLY A 1 266 ? -0.612 -13.934 12.609 1.00 87.00 266 GLY A C 1
ATOM 2142 O O . GLY A 1 266 ? -0.298 -12.958 11.924 1.00 87.00 266 GLY A O 1
ATOM 2143 N N . THR A 1 267 ? 0.080 -15.070 12.568 1.00 87.38 267 THR A N 1
ATOM 2144 C CA . THR A 1 267 ? 1.221 -15.274 11.672 1.00 87.38 267 THR A CA 1
ATOM 2145 C C . THR A 1 267 ? 0.777 -15.756 10.297 1.00 87.38 267 THR A C 1
ATOM 2147 O O . THR A 1 267 ? -0.282 -16.363 10.131 1.00 87.38 267 THR A O 1
ATOM 2150 N N . TRP A 1 268 ? 1.598 -15.501 9.279 1.00 88.75 268 TRP A N 1
ATOM 2151 C CA . TRP A 1 268 ? 1.364 -16.071 7.957 1.00 88.75 268 TRP A CA 1
ATOM 2152 C C . TRP A 1 268 ? 1.338 -17.609 7.983 1.00 88.75 268 TRP A C 1
ATOM 2154 O O . TRP A 1 268 ? 2.250 -18.218 8.552 1.00 88.75 268 TRP A O 1
ATOM 2164 N N . PRO A 1 269 ? 0.380 -18.249 7.280 1.00 83.56 269 PRO A N 1
ATOM 2165 C CA . PRO A 1 269 ? 0.413 -19.686 7.041 1.00 83.56 269 PRO A CA 1
ATOM 2166 C C . PRO A 1 269 ? 1.719 -20.093 6.367 1.00 83.56 269 PRO A C 1
ATOM 2168 O O . PRO A 1 269 ? 2.280 -19.325 5.579 1.00 83.56 269 PRO A O 1
ATOM 2171 N N . ARG A 1 270 ? 2.209 -21.306 6.646 1.00 80.69 270 ARG A N 1
ATOM 2172 C CA . ARG A 1 270 ? 3.395 -21.826 5.955 1.00 80.69 270 ARG A CA 1
ATOM 2173 C C . ARG A 1 270 ? 3.161 -21.784 4.442 1.00 80.69 270 ARG A C 1
ATOM 2175 O O . ARG A 1 270 ? 2.076 -22.166 4.007 1.00 80.69 270 ARG A O 1
ATOM 2182 N N . PRO A 1 271 ? 4.145 -21.327 3.654 1.00 77.81 271 PRO A N 1
ATOM 2183 C CA . PRO A 1 271 ? 3.955 -21.252 2.224 1.00 77.81 271 PRO A CA 1
ATOM 2184 C C . PRO A 1 271 ? 3.768 -22.653 1.652 1.00 77.81 271 PRO A C 1
ATOM 2186 O O . PRO A 1 271 ? 4.511 -23.574 1.999 1.00 77.81 271 PRO A O 1
ATOM 2189 N N . ALA A 1 272 ? 2.777 -22.797 0.784 1.00 70.12 272 ALA A N 1
ATOM 2190 C CA . ALA A 1 272 ? 2.482 -24.039 0.095 1.00 70.12 272 ALA A CA 1
ATOM 2191 C C . ALA A 1 272 ? 2.879 -23.899 -1.375 1.00 70.12 272 ALA A C 1
ATOM 2193 O O . ALA A 1 272 ? 2.625 -22.872 -2.004 1.00 70.12 272 ALA A O 1
ATOM 2194 N N . SER A 1 273 ? 3.515 -24.933 -1.929 1.00 65.88 273 SER A N 1
ATOM 2195 C CA . SER A 1 273 ? 3.726 -24.979 -3.373 1.00 65.88 273 SER A CA 1
ATOM 2196 C C . SER A 1 273 ? 2.398 -25.326 -4.045 1.00 65.88 273 SER A C 1
ATOM 2198 O O . SER A 1 273 ? 1.846 -26.386 -3.734 1.00 65.88 273 SER A O 1
ATOM 2200 N N . PRO A 1 274 ? 1.921 -24.520 -5.007 1.00 60.03 274 PRO A N 1
ATOM 2201 C CA . PRO A 1 274 ? 0.736 -24.867 -5.787 1.00 60.03 274 PRO A CA 1
ATOM 2202 C C . PRO A 1 274 ? 0.951 -26.126 -6.645 1.00 60.03 274 PRO A C 1
ATOM 2204 O O . PRO A 1 274 ? -0.008 -26.712 -7.129 1.00 60.03 274 PRO A O 1
ATOM 2207 N N . LEU A 1 275 ? 2.204 -26.572 -6.818 1.00 60.09 275 LEU A N 1
ATOM 2208 C CA . LEU A 1 275 ? 2.545 -27.796 -7.548 1.00 60.09 275 LEU A CA 1
ATOM 2209 C C . LEU A 1 275 ? 2.497 -29.056 -6.670 1.00 60.09 275 LEU A C 1
ATOM 2211 O O . LEU A 1 275 ? 2.444 -30.161 -7.201 1.00 60.09 275 LEU A O 1
ATOM 2215 N N . LEU A 1 276 ? 2.540 -28.920 -5.338 1.00 57.97 276 LEU A N 1
ATOM 2216 C CA . LEU A 1 276 ? 2.561 -30.073 -4.426 1.00 57.97 276 LEU A CA 1
ATOM 2217 C C . LEU A 1 276 ? 1.160 -30.615 -4.110 1.00 57.97 276 LEU A C 1
ATOM 2219 O O . LEU A 1 276 ? 1.040 -31.797 -3.804 1.00 57.97 276 LEU A O 1
ATOM 2223 N N . SER A 1 277 ? 0.107 -29.800 -4.227 1.00 54.41 277 SER A N 1
ATOM 2224 C CA . SER A 1 277 ? -1.285 -30.245 -4.040 1.00 54.41 277 SER A CA 1
ATOM 2225 C C . SER A 1 277 ? -1.758 -31.204 -5.139 1.00 54.41 277 SER A C 1
ATOM 2227 O O . SER A 1 277 ? -2.548 -32.102 -4.868 1.00 54.41 277 SER A O 1
ATOM 2229 N N . VAL A 1 278 ? -1.228 -31.070 -6.360 1.00 48.75 278 VAL A N 1
ATOM 2230 C CA . VAL A 1 278 ? -1.605 -31.901 -7.521 1.00 48.75 278 VAL A CA 1
ATOM 2231 C C . VAL A 1 278 ? -1.117 -33.351 -7.376 1.00 48.75 278 VAL A C 1
ATOM 2233 O O . VAL A 1 278 ? -1.745 -34.283 -7.874 1.00 48.75 278 VAL A O 1
ATOM 2236 N N . VAL A 1 279 ? -0.018 -33.577 -6.650 1.00 47.03 279 VAL A N 1
ATOM 2237 C CA . VAL A 1 279 ? 0.565 -34.920 -6.499 1.00 47.03 279 VAL A CA 1
ATOM 2238 C C . VAL A 1 279 ? -0.284 -35.797 -5.575 1.00 47.03 279 VAL A C 1
ATOM 2240 O O . VAL A 1 279 ? -0.370 -37.006 -5.783 1.00 47.03 279 VAL A O 1
ATOM 2243 N N . THR A 1 280 ? -0.965 -35.220 -4.582 1.00 44.03 280 THR A N 1
ATOM 2244 C CA . THR A 1 280 ? -1.763 -36.002 -3.626 1.00 44.03 280 THR A CA 1
ATOM 2245 C C . THR A 1 280 ? -3.041 -36.557 -4.263 1.00 44.03 280 THR A C 1
ATOM 2247 O O . THR A 1 280 ? -3.394 -37.706 -4.000 1.00 44.03 280 THR A O 1
ATOM 2250 N N . GLU A 1 281 ? -3.687 -35.817 -5.171 1.00 42.41 281 GLU A N 1
ATOM 2251 C CA . GLU A 1 281 ? -4.843 -36.322 -5.932 1.00 42.41 281 GLU A CA 1
ATOM 2252 C C . GLU A 1 281 ? -4.438 -37.371 -6.976 1.00 42.41 281 GLU A C 1
ATOM 2254 O O . GLU A 1 281 ? -5.086 -38.414 -7.077 1.00 42.41 281 GLU A O 1
ATOM 2259 N N . ALA A 1 282 ? -3.319 -37.167 -7.681 1.00 46.66 282 ALA A N 1
ATOM 2260 C CA . ALA A 1 282 ? -2.818 -38.134 -8.662 1.00 46.66 282 ALA A CA 1
ATOM 2261 C C . ALA A 1 282 ? -2.393 -39.468 -8.013 1.00 46.66 282 ALA A C 1
ATOM 2263 O O . ALA A 1 282 ? -2.660 -40.542 -8.552 1.00 46.66 282 ALA A O 1
ATOM 2264 N N . THR A 1 283 ? -1.789 -39.420 -6.821 1.00 43.59 283 THR A N 1
ATOM 2265 C CA . THR A 1 283 ? -1.378 -40.634 -6.088 1.00 43.59 283 THR A CA 1
ATOM 2266 C C . THR A 1 283 ? -2.583 -41.358 -5.472 1.00 43.59 283 THR A C 1
ATOM 2268 O O . THR A 1 283 ? -2.610 -42.586 -5.420 1.00 43.59 283 THR A O 1
ATOM 2271 N N . SER A 1 284 ? -3.624 -40.616 -5.077 1.00 44.94 284 SER A N 1
ATOM 2272 C CA . SER A 1 284 ? -4.878 -41.199 -4.577 1.00 44.94 284 SER A CA 1
ATOM 2273 C C . SER A 1 284 ? -5.671 -41.910 -5.683 1.00 44.94 284 SER A C 1
ATOM 2275 O O . SER A 1 284 ? -6.274 -42.950 -5.427 1.00 44.94 284 SER A O 1
ATOM 2277 N N . GLN A 1 285 ? -5.630 -41.408 -6.924 1.00 44.38 285 GLN A N 1
ATOM 2278 C CA . GLN A 1 285 ? -6.247 -42.079 -8.076 1.00 44.38 285 GLN A CA 1
ATOM 2279 C C . GLN A 1 285 ? -5.471 -43.322 -8.541 1.00 44.38 285 GLN A C 1
ATOM 2281 O O . GLN A 1 285 ? -6.097 -44.314 -8.910 1.00 44.38 285 GLN A O 1
ATOM 2286 N N . LEU A 1 286 ? -4.135 -43.314 -8.466 1.00 47.47 286 LEU A N 1
ATOM 2287 C CA . LEU A 1 286 ? -3.309 -44.492 -8.773 1.00 47.47 286 LEU A CA 1
ATOM 2288 C C . LEU A 1 286 ? -3.475 -45.610 -7.728 1.00 47.47 286 LEU A C 1
ATOM 2290 O O . LEU A 1 286 ? -3.623 -46.771 -8.098 1.00 47.47 286 LEU A O 1
ATOM 2294 N N . SER A 1 287 ? -3.573 -45.264 -6.439 1.00 48.81 287 SER A N 1
ATOM 2295 C CA . SER A 1 287 ? -3.829 -46.237 -5.365 1.00 48.81 287 SER A CA 1
ATOM 2296 C C . SER A 1 287 ? -5.208 -46.905 -5.461 1.00 48.81 287 SER A C 1
ATOM 2298 O O . SER A 1 287 ? -5.359 -48.045 -5.027 1.00 48.81 287 SER A O 1
ATOM 2300 N N . LEU A 1 288 ? -6.215 -46.220 -6.013 1.00 46.78 288 LEU A N 1
ATOM 2301 C CA . LEU A 1 288 ? -7.547 -46.789 -6.255 1.00 46.78 288 LEU A CA 1
ATOM 2302 C C . LEU A 1 288 ? -7.580 -47.696 -7.494 1.00 46.78 288 LEU A C 1
ATOM 2304 O O . LEU A 1 288 ? -8.342 -48.659 -7.513 1.00 46.78 288 LEU A O 1
ATOM 2308 N N . TYR A 1 289 ? -6.742 -47.428 -8.500 1.00 48.53 289 TYR A N 1
ATOM 2309 C CA . TYR A 1 289 ? -6.622 -48.275 -9.691 1.00 48.53 289 TYR A CA 1
ATOM 2310 C C . TYR A 1 289 ? -5.860 -49.581 -9.417 1.00 48.53 289 TYR A C 1
ATOM 2312 O O . TYR A 1 289 ? -6.237 -50.616 -9.952 1.00 48.53 289 TYR A O 1
ATOM 2320 N N . GLU A 1 290 ? -4.849 -49.574 -8.542 1.00 49.94 290 GLU A N 1
ATOM 2321 C CA . GLU A 1 290 ? -4.141 -50.804 -8.137 1.00 49.94 290 GLU A CA 1
ATOM 2322 C C . GLU A 1 290 ? -4.946 -51.669 -7.147 1.00 49.94 290 GLU A C 1
ATOM 2324 O O . GLU A 1 290 ? -4.748 -52.881 -7.082 1.00 49.94 290 GLU A O 1
ATOM 2329 N N . ALA A 1 291 ? -5.891 -51.077 -6.406 1.00 50.25 291 ALA A N 1
ATOM 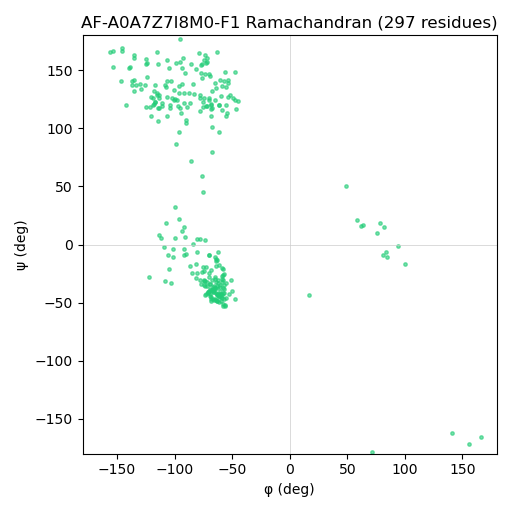2330 C CA . ALA A 1 291 ? -6.781 -51.803 -5.495 1.00 50.25 291 ALA A CA 1
ATOM 2331 C C . ALA A 1 291 ? -7.983 -52.467 -6.201 1.00 50.25 291 ALA A C 1
ATOM 2333 O O . ALA A 1 291 ? -8.618 -53.356 -5.629 1.00 50.25 291 ALA A O 1
ATOM 2334 N N . MET A 1 292 ? -8.301 -52.068 -7.437 1.00 47.38 292 MET A N 1
ATOM 2335 C CA . MET A 1 292 ? -9.351 -52.682 -8.254 1.00 47.38 292 MET A CA 1
ATOM 2336 C C . MET A 1 292 ? -8.721 -53.664 -9.241 1.00 47.38 292 MET A C 1
ATOM 2338 O O . MET A 1 292 ? -8.382 -53.321 -10.369 1.00 47.38 292 MET A O 1
ATOM 2342 N N . GLY A 1 293 ? -8.531 -54.891 -8.757 1.00 39.72 293 GLY A N 1
ATOM 2343 C CA . GLY A 1 293 ? -7.852 -55.975 -9.452 1.00 39.72 293 GLY A CA 1
ATOM 2344 C C . GLY A 1 293 ? -8.293 -56.210 -10.900 1.00 39.72 293 GLY A C 1
ATOM 2345 O O . GLY A 1 293 ? -9.455 -56.047 -11.275 1.00 39.72 293 GLY A O 1
ATOM 2346 N N . HIS A 1 294 ? -7.320 -56.665 -11.691 1.00 47.12 294 HIS A N 1
ATOM 2347 C CA . HIS A 1 294 ? -7.522 -57.278 -12.997 1.00 47.12 294 HIS A CA 1
ATOM 2348 C C . HIS A 1 294 ? -8.674 -58.297 -12.955 1.00 47.12 294 HIS A C 1
ATOM 2350 O O . HIS A 1 294 ? -8.586 -59.265 -12.193 1.00 47.12 294 HIS A O 1
ATOM 2356 N N . PRO A 1 295 ? -9.715 -58.164 -13.798 1.00 40.50 295 PRO A N 1
ATOM 2357 C CA . PRO A 1 295 ? -10.570 -59.295 -14.091 1.00 40.50 295 PRO A CA 1
ATOM 2358 C C . PRO A 1 295 ? -9.734 -60.292 -14.896 1.00 40.50 295 PRO A C 1
ATOM 2360 O O . PRO A 1 295 ? -9.246 -59.993 -15.986 1.00 40.50 295 PRO A O 1
ATOM 2363 N N . SER A 1 296 ? -9.537 -61.465 -14.305 1.00 40.00 296 SER A N 1
ATOM 2364 C CA . SER A 1 296 ? -9.011 -62.662 -14.946 1.00 40.00 296 SER A CA 1
ATOM 2365 C C . SER A 1 296 ? -9.710 -62.888 -16.285 1.00 40.00 296 SER A C 1
ATOM 2367 O O . SER A 1 296 ? -10.920 -63.112 -16.335 1.00 40.00 296 SER A O 1
ATOM 2369 N N . SER A 1 297 ? -8.928 -62.814 -17.357 1.00 36.94 297 SER A N 1
ATOM 2370 C CA . SER A 1 297 ? -9.294 -63.265 -18.692 1.00 36.94 297 SER A CA 1
ATOM 2371 C C . SER A 1 297 ? -9.575 -64.765 -18.653 1.00 36.94 297 SER A C 1
ATOM 2373 O O . SER A 1 297 ? -8.707 -65.551 -18.273 1.00 36.94 297 SER A O 1
ATOM 2375 N N . ILE A 1 298 ? -10.799 -65.125 -19.024 1.00 42.59 298 ILE A N 1
ATOM 2376 C CA . ILE A 1 298 ? -11.189 -66.477 -19.410 1.00 42.59 298 ILE A CA 1
ATOM 2377 C C . ILE A 1 298 ? -10.630 -66.711 -20.814 1.00 42.59 298 ILE A C 1
ATOM 2379 O O . ILE A 1 298 ? -10.966 -65.954 -21.722 1.00 42.59 298 ILE A O 1
ATOM 2383 N N . ASP A 1 299 ? -9.753 -67.703 -20.936 1.00 36.03 299 ASP A N 1
ATOM 2384 C CA . ASP A 1 299 ? -9.881 -68.839 -21.861 1.00 36.03 299 ASP A CA 1
ATOM 2385 C C . ASP A 1 299 ? -9.132 -70.042 -21.261 1.00 36.03 299 ASP A C 1
ATOM 2387 O O . ASP A 1 299 ? -7.987 -69.853 -20.785 1.00 36.03 299 ASP A O 1
#